Protein AF-A0A9K3JS60-F1 (afdb_monomer)

Foldseek 3Di:
DFLVVLQVVCCVPPVDGDALLLSLLVPWFDPVQNVCVVVVVDDSLPLVSTHTPDVVSSQLSVLLSVLQCVVPNDDCVVPGDDLVSSCVSQVVDPDPDRPSCTLFDSVCNVPVDGPPRDDDDDPPVVVVVVVVVVVVVVVVVVVVVVVVVVVVVVVVVVVVVVVVVVVVVVVVVVVVVVVVVVVVVVVVVVVVVVD

Organism: Helianthus annuus (NCBI:txid4232)

pLDDT: mean 80.62, std 15.93, range [33.28, 96.94]

Secondary structure (DSSP, 8-state):
--HHHHHHHHHHHHSSPPPHHHHHHHHHB-HHHHHHHHHTSS-TT-TTT--BSSHHHHHHHHHHHHHHHHHH-S--TTSPP-HHHHHHHHTTSS-SS-TT-TTS-HHHHHHSS----S-S---HHHHHHHHHHHHHHHHHHHHHHHHHHHHHHHHHHHHHHHHHHHHHHHHHHHHHHHHHHHHHHHHHHHHHH--

Radius of gyration: 40.1 Å; Cα contacts (8 Å, |Δi|>4): 110; chains: 1; bounding box: 76×36×123 Å

Solvent-accessible surface area (backbone atoms only — not comparable to full-atom values): 11467 Å² total; per-residue (Å²): 134,55,63,68,57,52,50,55,51,40,32,75,72,67,77,42,86,73,55,67,69,55,55,44,46,69,71,42,33,33,74,67,44,48,50,35,45,74,73,62,78,47,57,97,83,39,69,88,77,58,45,51,73,43,70,68,58,43,52,56,52,50,48,35,54,51,53,48,33,74,75,60,37,95,74,47,86,87,54,75,90,54,62,67,56,47,49,55,60,51,56,77,45,100,52,97,66,70,83,88,43,69,85,47,38,74,54,19,77,70,67,78,46,71,47,86,54,89,82,72,81,68,57,74,63,57,56,48,49,53,51,51,53,55,48,53,53,50,54,51,49,52,52,53,50,54,51,48,55,50,51,52,50,54,51,51,53,50,51,53,51,52,51,52,51,51,49,54,51,50,54,50,52,49,52,50,55,51,49,54,52,49,53,51,50,52,51,55,50,55,52,66,73,77,108

Mean predicted aligned error: 16.86 Å

Structure (mmCIF, N/CA/C/O backbone):
data_AF-A0A9K3JS60-F1
#
_entry.id   AF-A0A9K3JS60-F1
#
loop_
_atom_site.group_PDB
_atom_site.id
_atom_site.type_symbol
_atom_site.label_atom_id
_atom_site.label_alt_id
_atom_site.label_comp_id
_atom_site.label_asym_id
_atom_site.label_entity_id
_atom_site.label_seq_id
_atom_site.pdbx_PDB_ins_code
_atom_site.Cartn_x
_atom_site.Cartn_y
_atom_site.Cartn_z
_atom_site.occupancy
_atom_site.B_iso_or_equiv
_atom_site.auth_seq_id
_atom_site.auth_comp_id
_atom_site.auth_asym_id
_atom_site.auth_atom_id
_atom_site.pdbx_PDB_model_num
ATOM 1 N N . MET A 1 1 ? -0.089 -3.106 25.373 1.00 55.81 1 MET A N 1
ATOM 2 C CA . MET A 1 1 ? -0.736 -4.202 24.640 1.00 55.81 1 MET A CA 1
ATOM 3 C C . MET A 1 1 ? -1.201 -3.650 23.306 1.00 55.81 1 MET A C 1
ATOM 5 O O . MET A 1 1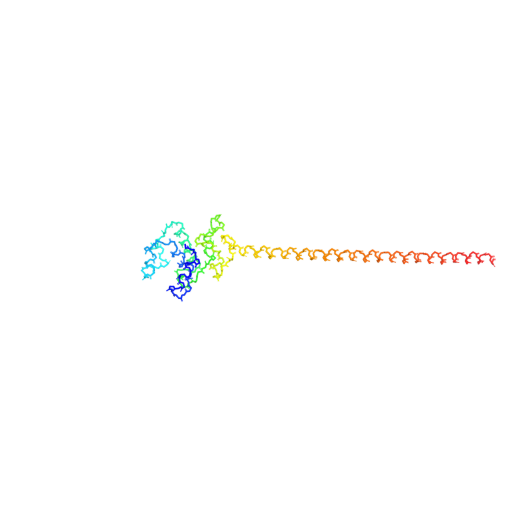 ? -1.922 -2.657 23.309 1.00 55.81 1 MET A O 1
ATOM 9 N N . GLY A 1 2 ? -0.660 -4.171 22.204 1.00 59.12 2 GLY A N 1
ATOM 10 C CA . GLY A 1 2 ? -0.989 -3.734 20.837 1.00 59.12 2 GLY A CA 1
ATOM 11 C C . GLY A 1 2 ? -2.195 -4.482 20.257 1.00 59.12 2 GLY A C 1
ATOM 12 O O . GLY A 1 2 ? -2.690 -5.417 20.882 1.00 59.12 2 GLY A O 1
ATOM 13 N N . PHE A 1 3 ? -2.660 -4.089 19.066 1.00 65.69 3 PHE A N 1
ATOM 14 C CA . PHE A 1 3 ? -3.787 -4.741 18.377 1.00 65.69 3 PHE A CA 1
ATOM 15 C C . PHE A 1 3 ? -3.515 -6.237 18.135 1.00 65.69 3 PHE A C 1
ATOM 17 O O . PHE A 1 3 ? -4.336 -7.075 18.500 1.00 65.69 3 PHE A O 1
ATOM 24 N N . ASP A 1 4 ? -2.327 -6.573 17.629 1.00 65.69 4 ASP A N 1
ATOM 25 C CA . ASP A 1 4 ? -1.907 -7.953 17.343 1.00 65.69 4 ASP A CA 1
ATOM 26 C C . ASP A 1 4 ? -1.891 -8.826 18.614 1.00 65.69 4 ASP A C 1
ATOM 28 O O . ASP A 1 4 ? -2.325 -9.975 18.616 1.00 65.69 4 ASP A O 1
ATOM 32 N N . GLU A 1 5 ? -1.478 -8.252 19.748 1.00 70.19 5 GLU A N 1
ATOM 33 C CA . GLU A 1 5 ? -1.470 -8.952 21.038 1.00 70.19 5 GLU A CA 1
ATOM 34 C C . GLU A 1 5 ? -2.898 -9.227 21.546 1.00 70.19 5 GLU A C 1
ATOM 36 O O . GLU A 1 5 ? -3.165 -10.286 22.121 1.00 70.19 5 GLU A O 1
ATOM 41 N N . HIS A 1 6 ? -3.837 -8.305 21.299 1.00 72.94 6 HIS A N 1
ATOM 42 C CA . HIS A 1 6 ? -5.259 -8.520 21.580 1.00 72.94 6 HIS A CA 1
ATOM 43 C C . HIS A 1 6 ? -5.862 -9.606 20.688 1.00 72.94 6 HIS A C 1
ATOM 45 O O . HIS A 1 6 ? -6.604 -10.455 21.185 1.00 72.94 6 HIS A O 1
ATOM 51 N N . HIS A 1 7 ? -5.498 -9.611 19.408 1.00 72.00 7 HIS A N 1
ATOM 52 C CA . HIS A 1 7 ? -5.923 -10.605 18.432 1.00 72.00 7 HIS A CA 1
ATOM 53 C C . HIS A 1 7 ? -5.461 -12.021 18.812 1.00 72.00 7 HIS A C 1
ATOM 55 O O . HIS A 1 7 ? -6.268 -12.947 18.906 1.00 72.00 7 HIS A O 1
ATOM 61 N N . ASP A 1 8 ? -4.179 -12.186 19.136 1.00 73.19 8 ASP A N 1
ATOM 62 C CA . ASP A 1 8 ? -3.631 -13.472 19.572 1.00 73.19 8 ASP A CA 1
ATOM 63 C C . ASP A 1 8 ? -4.245 -13.950 20.889 1.00 73.19 8 ASP A C 1
ATOM 65 O O . ASP A 1 8 ? -4.521 -15.138 21.068 1.00 73.19 8 ASP A O 1
ATOM 69 N N . ASN A 1 9 ? -4.478 -13.034 21.832 1.00 77.69 9 ASN A N 1
ATOM 70 C CA . ASN A 1 9 ? -5.142 -13.380 23.083 1.00 77.69 9 ASN A CA 1
ATOM 71 C C . ASN A 1 9 ? -6.591 -13.836 22.850 1.00 77.69 9 ASN A C 1
ATOM 73 O O . ASN A 1 9 ? -7.056 -14.771 23.503 1.00 77.69 9 ASN A O 1
ATOM 77 N N . TRP A 1 10 ? -7.291 -13.220 21.894 1.00 82.75 10 TRP A N 1
ATOM 78 C CA . TRP A 1 10 ? -8.633 -13.636 21.507 1.00 82.75 10 TRP A CA 1
ATOM 79 C C . TRP A 1 10 ? -8.649 -15.060 20.961 1.00 82.75 10 TRP A C 1
ATOM 81 O O . TRP A 1 10 ? -9.405 -15.888 21.468 1.00 82.75 10 TRP A O 1
ATOM 91 N N . LYS A 1 11 ? -7.763 -15.370 20.006 1.00 80.50 11 LYS A N 1
ATOM 92 C CA . LYS A 1 11 ? -7.621 -16.724 19.448 1.00 80.50 11 LYS A CA 1
ATOM 93 C C . LYS A 1 11 ? -7.413 -17.771 20.533 1.00 80.50 11 LYS A C 1
ATOM 95 O O . LYS A 1 11 ? -8.094 -18.787 20.540 1.00 80.50 11 LYS A O 1
ATOM 100 N N . ARG A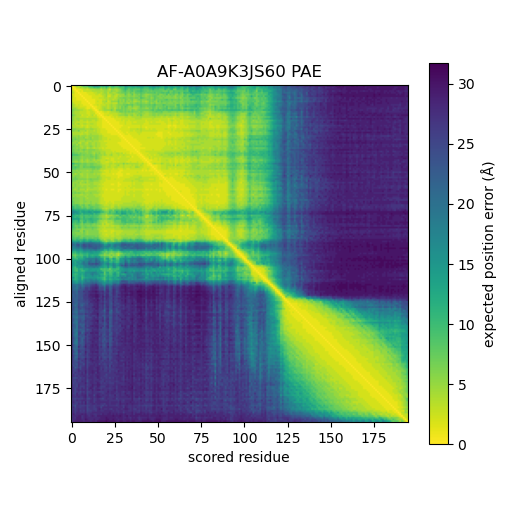 1 12 ? -6.521 -17.498 21.492 1.00 82.31 12 ARG A N 1
ATOM 101 C CA . ARG A 1 12 ? -6.267 -18.410 22.621 1.00 82.31 12 ARG A CA 1
ATOM 102 C C . ARG A 1 12 ? -7.475 -18.581 23.545 1.00 82.31 12 ARG A C 1
ATOM 104 O O . ARG A 1 12 ? -7.600 -19.624 24.172 1.00 82.31 12 ARG A O 1
ATOM 111 N N . THR A 1 13 ? -8.319 -17.557 23.669 1.00 82.62 13 THR A N 1
ATOM 112 C CA . THR A 1 13 ? -9.447 -17.551 24.613 1.00 82.62 13 THR A CA 1
ATOM 113 C C . THR A 1 13 ? -10.708 -18.180 24.021 1.00 82.62 13 THR A C 1
ATOM 115 O O . THR A 1 13 ? -11.413 -18.895 24.726 1.00 82.62 13 THR A O 1
ATOM 118 N N . TYR A 1 14 ? -11.002 -17.909 22.748 1.00 79.88 14 TYR A N 1
ATOM 119 C CA . TYR A 1 14 ? -12.276 -18.264 22.113 1.00 79.88 14 TYR A CA 1
ATOM 120 C C . TYR A 1 14 ? -12.147 -19.281 20.976 1.00 79.88 14 TYR A C 1
ATOM 122 O O . TYR A 1 14 ? -13.163 -19.629 20.380 1.00 79.88 14 TYR A O 1
ATOM 130 N N . ASP A 1 15 ? -10.927 -19.728 20.660 1.00 84.00 15 ASP A N 1
ATOM 131 C CA . ASP A 1 15 ? -10.627 -20.700 19.597 1.00 84.00 15 ASP A CA 1
ATOM 132 C C . ASP A 1 15 ? -11.230 -20.324 18.228 1.00 84.00 15 ASP A C 1
ATOM 134 O O . ASP A 1 15 ? -11.635 -21.164 17.428 1.00 84.00 15 ASP A O 1
ATOM 138 N N . ARG A 1 16 ? -11.320 -19.015 17.959 1.00 83.88 16 ARG A N 1
ATOM 139 C CA . ARG A 1 16 ? -11.786 -18.454 16.687 1.00 83.88 16 ARG A CA 1
ATOM 140 C C . A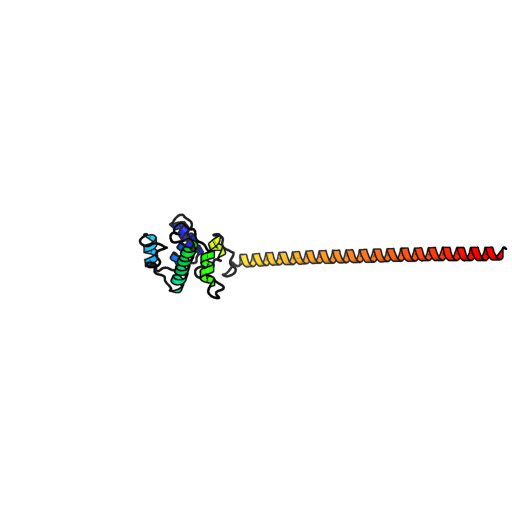RG A 1 16 ? -11.104 -17.135 16.366 1.00 83.88 16 ARG A C 1
ATOM 142 O O . ARG A 1 16 ? -10.596 -16.455 17.259 1.00 83.88 16 ARG A O 1
ATOM 149 N N . GLU A 1 17 ? -11.160 -16.753 15.095 1.00 78.50 17 GLU A N 1
ATOM 150 C CA . GLU A 1 17 ? -10.770 -15.413 14.661 1.00 78.50 17 GLU A CA 1
ATOM 151 C C . GLU A 1 17 ? -11.716 -14.359 15.272 1.00 78.50 17 GLU A C 1
ATOM 153 O O . GLU A 1 17 ? -12.945 -14.534 15.241 1.00 78.50 17 GLU A O 1
ATOM 158 N N . PRO A 1 18 ? -11.178 -13.286 15.873 1.00 77.62 18 PRO A N 1
ATOM 159 C CA . PRO A 1 18 ? -11.980 -12.131 16.232 1.00 77.62 18 PRO A CA 1
ATOM 160 C C . PRO A 1 18 ? -12.382 -11.346 14.984 1.00 77.62 18 PRO A C 1
ATOM 162 O O . PRO A 1 18 ? -11.607 -11.189 14.043 1.00 77.62 18 PRO A O 1
ATOM 165 N N . SER A 1 19 ? -13.569 -10.758 15.022 1.00 80.00 19 SER A N 1
ATOM 166 C CA . SER A 1 19 ? -13.898 -9.639 14.143 1.00 80.00 19 SER A CA 1
ATOM 167 C C . SER A 1 19 ? -13.122 -8.388 14.572 1.00 80.00 19 SER A C 1
ATOM 169 O O . SER A 1 19 ? -12.742 -8.214 15.737 1.00 80.00 19 SER A O 1
ATOM 171 N N . TRP A 1 20 ? -12.904 -7.470 13.638 1.00 77.00 20 TRP A N 1
ATOM 172 C CA . TRP A 1 20 ? -12.314 -6.173 13.937 1.00 77.00 20 TRP A CA 1
ATOM 173 C C . TRP A 1 20 ? -13.173 -5.390 14.949 1.00 77.00 20 TRP A C 1
ATOM 175 O O . TRP A 1 20 ? -12.619 -4.798 15.882 1.00 77.00 20 TRP A O 1
ATOM 185 N N . LYS A 1 21 ? -14.512 -5.450 14.836 1.00 84.62 21 LYS A N 1
ATOM 186 C CA . LYS A 1 21 ? -15.437 -4.842 15.812 1.00 84.62 21 LYS A CA 1
ATOM 187 C C . LYS A 1 21 ? -15.135 -5.320 17.236 1.00 84.62 21 LYS A C 1
ATOM 189 O O . LYS A 1 21 ? -15.067 -4.513 18.162 1.00 84.62 21 LYS A O 1
ATOM 194 N N . GLU A 1 22 ? -14.919 -6.620 17.414 1.00 85.75 22 GLU A N 1
ATOM 195 C CA . GLU A 1 22 ? -14.633 -7.223 18.720 1.00 85.75 22 GLU A CA 1
ATOM 196 C C . GLU A 1 22 ? -13.309 -6.730 19.315 1.00 85.75 22 GLU A C 1
ATOM 198 O O . GLU A 1 22 ? -13.268 -6.348 20.489 1.00 85.75 22 GLU A O 1
ATOM 203 N N . ILE A 1 23 ? -12.244 -6.658 18.510 1.00 82.25 23 ILE A N 1
ATOM 204 C CA . ILE A 1 23 ? -10.948 -6.137 18.974 1.00 82.25 23 ILE A CA 1
ATOM 205 C C . ILE A 1 23 ? -11.029 -4.644 19.304 1.00 82.25 23 ILE A C 1
ATOM 207 O O . ILE A 1 23 ? -10.484 -4.199 20.325 1.00 82.25 23 ILE A O 1
ATOM 211 N N . PHE A 1 24 ? -11.740 -3.858 18.490 1.00 85.00 24 PHE A N 1
ATOM 212 C CA . PHE A 1 24 ? -11.951 -2.437 18.758 1.00 85.00 24 PHE A CA 1
ATOM 213 C C . PHE A 1 24 ? -12.654 -2.227 20.106 1.00 85.00 24 PHE A C 1
ATOM 215 O O . PHE A 1 24 ? -12.191 -1.446 20.942 1.00 85.00 24 PHE A O 1
ATOM 222 N N . LEU A 1 25 ? -13.724 -2.977 20.374 1.00 88.31 25 LEU A N 1
ATOM 223 C CA . LEU A 1 25 ? -14.450 -2.900 21.642 1.00 88.31 25 LEU A CA 1
ATOM 224 C C . LEU A 1 25 ? -13.600 -3.379 22.829 1.00 88.31 25 LEU A C 1
ATOM 226 O O . LEU A 1 25 ? -13.598 -2.754 23.893 1.00 88.31 25 LEU A O 1
ATOM 230 N N . GLN A 1 26 ? -12.795 -4.429 22.660 1.00 83.50 26 GLN A N 1
ATOM 231 C CA . GLN A 1 26 ? -11.902 -4.915 23.716 1.00 83.50 26 GLN A CA 1
ATOM 232 C C . GLN A 1 26 ? -10.856 -3.869 24.137 1.00 83.50 26 GLN A C 1
ATOM 234 O O . GLN A 1 26 ? -10.456 -3.818 25.308 1.00 83.50 26 GLN A O 1
ATOM 239 N N . THR A 1 27 ? -10.421 -3.020 23.209 1.00 81.56 27 THR A N 1
ATOM 240 C CA . THR A 1 27 ? -9.410 -1.984 23.452 1.00 81.56 27 THR A CA 1
ATOM 241 C C . THR A 1 27 ? -10.016 -0.675 23.962 1.00 81.56 27 THR A C 1
ATOM 243 O O . THR A 1 27 ? -9.429 -0.057 24.851 1.00 81.56 27 THR A O 1
ATOM 246 N N . HIS A 1 28 ? -11.212 -0.298 23.500 1.00 86.69 28 HIS A N 1
ATOM 247 C CA . HIS A 1 28 ? -11.777 1.038 23.736 1.00 86.69 28 HIS A CA 1
ATOM 248 C C . HIS A 1 28 ? -12.942 1.098 24.732 1.00 86.69 28 HIS A C 1
ATOM 250 O O . HIS A 1 28 ? -13.315 2.197 25.137 1.00 86.69 28 HIS A O 1
ATOM 256 N N . LEU A 1 29 ? -13.507 -0.030 25.173 1.00 88.75 29 LEU A N 1
ATOM 257 C CA . LEU A 1 29 ? -14.549 -0.024 26.207 1.00 88.75 29 LEU A CA 1
ATOM 258 C C . LEU A 1 29 ? -13.990 0.079 27.628 1.00 88.75 29 LEU A C 1
ATOM 260 O O . LEU A 1 29 ? -12.834 -0.269 27.895 1.00 88.75 29 LEU A O 1
ATOM 264 N N . THR A 1 30 ? -14.835 0.482 28.577 1.00 90.38 30 THR A N 1
ATOM 265 C CA . THR A 1 30 ? -14.509 0.403 30.006 1.00 90.38 30 THR A CA 1
ATOM 266 C C . THR A 1 30 ? -14.368 -1.054 30.450 1.00 90.38 30 THR A C 1
ATOM 268 O O . THR A 1 30 ? -14.915 -1.979 29.846 1.00 90.38 30 THR A O 1
ATOM 271 N N . LYS A 1 31 ? -13.619 -1.297 31.534 1.00 89.44 31 LYS A N 1
ATOM 272 C CA . LYS A 1 31 ? -13.421 -2.660 32.061 1.00 89.44 31 LYS A CA 1
ATOM 273 C C . LYS A 1 31 ? -14.758 -3.356 32.358 1.00 89.44 31 LYS A C 1
ATOM 275 O O . LYS A 1 31 ? -14.930 -4.510 31.975 1.00 89.44 31 LYS A O 1
ATOM 280 N N . LYS A 1 32 ? -15.696 -2.625 32.967 1.00 91.31 32 LYS A N 1
ATOM 281 C CA . LYS A 1 32 ? -17.049 -3.094 33.286 1.00 91.31 32 LYS A CA 1
ATOM 282 C C . LYS A 1 32 ? -17.823 -3.486 32.025 1.00 91.31 32 LYS A C 1
ATOM 284 O O . LYS A 1 32 ? -18.387 -4.570 31.967 1.00 91.31 32 LYS A O 1
ATOM 289 N N . CYS A 1 33 ? -17.803 -2.642 30.995 1.00 90.31 33 CYS A N 1
ATOM 290 C CA . CYS A 1 33 ? -18.528 -2.905 29.755 1.00 90.31 33 CYS A CA 1
ATOM 291 C C . CYS A 1 33 ? -17.963 -4.129 28.999 1.00 90.31 33 CYS A C 1
ATOM 293 O O . CYS A 1 33 ? -18.723 -4.957 28.504 1.00 90.31 33 CYS A O 1
ATOM 295 N N . LYS A 1 34 ? -16.636 -4.341 29.018 1.00 89.44 34 LYS A N 1
ATOM 296 C CA . LYS A 1 34 ? -16.019 -5.576 28.485 1.00 89.44 34 LYS A CA 1
ATOM 297 C C . LYS A 1 34 ? -16.468 -6.835 29.226 1.00 89.44 34 LYS A C 1
ATOM 299 O O . LYS A 1 34 ? -16.589 -7.884 28.608 1.00 89.44 34 LYS A O 1
ATOM 304 N N . GLU A 1 35 ? -16.638 -6.760 30.547 1.00 90.12 35 GLU A N 1
ATOM 305 C CA . GLU A 1 35 ? -17.148 -7.882 31.349 1.00 90.12 35 GLU A CA 1
ATOM 306 C C . GLU A 1 35 ? -18.592 -8.210 30.962 1.00 90.12 35 GLU A C 1
ATOM 308 O O . GLU A 1 35 ? -18.886 -9.368 30.683 1.00 90.12 35 GLU A O 1
ATOM 313 N N . MET A 1 36 ? -19.444 -7.193 30.829 1.00 89.69 36 MET A N 1
ATOM 314 C CA . MET A 1 36 ? -20.835 -7.357 30.394 1.00 89.69 36 MET A CA 1
ATOM 315 C C . MET A 1 36 ? -20.937 -7.959 28.982 1.00 89.69 36 MET A C 1
ATOM 317 O O . MET A 1 36 ? -21.722 -8.878 28.769 1.00 89.69 36 MET A O 1
ATOM 321 N N . LEU A 1 37 ? -20.102 -7.515 28.031 1.00 88.88 37 LEU A N 1
ATOM 322 C CA . LEU A 1 37 ? -20.033 -8.120 26.692 1.00 88.88 37 LEU A CA 1
ATOM 323 C C . LEU A 1 37 ? -19.624 -9.595 26.740 1.00 88.88 37 LEU A C 1
ATOM 325 O O . LEU A 1 37 ? -20.223 -10.419 26.057 1.00 88.88 37 LEU A O 1
ATOM 329 N N . ARG A 1 38 ? -18.617 -9.945 27.552 1.00 85.44 38 ARG A N 1
ATOM 330 C CA . ARG A 1 38 ? -18.167 -11.342 27.692 1.00 85.44 38 ARG A CA 1
ATOM 331 C C . ARG A 1 38 ? -19.236 -12.249 28.290 1.00 85.44 38 ARG A C 1
ATOM 333 O O . ARG A 1 38 ? -19.304 -13.415 27.921 1.00 85.44 38 ARG A O 1
ATOM 340 N N . ASN A 1 39 ? -20.046 -11.719 29.199 1.00 88.81 39 ASN A N 1
ATOM 341 C CA . ASN A 1 39 ? -21.149 -12.451 29.813 1.00 88.81 39 ASN A CA 1
ATOM 342 C C . ASN A 1 39 ? -22.384 -12.548 28.901 1.00 88.81 39 ASN A C 1
ATOM 344 O O . ASN A 1 39 ? -23.298 -13.308 29.206 1.00 88.81 39 ASN A O 1
ATOM 348 N N . GLY A 1 40 ? -22.421 -11.790 27.798 1.00 86.56 40 GLY A N 1
ATOM 349 C CA . GLY A 1 40 ? -23.588 -11.687 26.922 1.00 86.56 40 GLY A CA 1
ATOM 350 C C . GLY A 1 40 ? -24.703 -10.787 27.468 1.00 86.56 40 GLY A C 1
ATOM 351 O O . GLY A 1 40 ? -25.813 -10.826 26.948 1.00 86.56 40 GLY A O 1
ATOM 352 N N . ASP A 1 41 ? -24.422 -9.971 28.491 1.00 90.00 41 ASP A N 1
ATOM 353 C CA . ASP A 1 41 ? -25.401 -9.062 29.108 1.00 90.00 41 ASP A CA 1
ATOM 354 C C . ASP A 1 41 ? -25.777 -7.894 28.178 1.00 90.00 41 ASP A C 1
ATOM 356 O O . ASP A 1 41 ? -26.851 -7.306 28.300 1.00 90.00 41 ASP A O 1
ATOM 360 N N . ILE A 1 42 ? -24.869 -7.532 27.268 1.00 90.56 42 ILE A N 1
ATOM 361 C CA . ILE A 1 42 ? -25.035 -6.470 26.271 1.00 90.56 42 ILE A CA 1
ATOM 362 C C . ILE A 1 42 ? -24.515 -6.948 24.917 1.00 90.56 42 ILE A C 1
ATOM 364 O O . ILE A 1 42 ? -23.668 -7.836 24.843 1.00 90.56 42 ILE A O 1
ATOM 368 N N . SER A 1 43 ? -25.020 -6.344 23.843 1.00 89.12 43 SER A N 1
ATOM 369 C CA . SER A 1 43 ? -24.626 -6.655 22.467 1.00 89.12 43 SER A CA 1
ATOM 370 C C . SER A 1 43 ? -23.628 -5.633 21.928 1.00 89.12 43 SER A C 1
ATOM 372 O O . SER A 1 43 ? -23.694 -4.452 22.269 1.00 89.12 43 SER A O 1
ATOM 374 N N . ILE A 1 44 ? -22.752 -6.062 21.016 1.00 88.75 44 ILE A N 1
ATOM 375 C CA . ILE A 1 44 ? -21.848 -5.164 20.278 1.00 88.75 44 ILE A CA 1
ATOM 376 C C . ILE A 1 44 ? -22.608 -4.140 19.416 1.00 88.75 44 ILE A C 1
ATOM 378 O O . ILE A 1 44 ? -22.053 -3.111 19.060 1.00 88.75 44 ILE A O 1
ATOM 382 N N . TYR A 1 45 ? -23.884 -4.388 19.108 1.00 88.56 45 TYR A N 1
ATOM 383 C CA . TYR A 1 45 ? -24.742 -3.469 18.351 1.00 88.56 45 TYR A CA 1
ATOM 384 C C . TYR A 1 45 ? -25.539 -2.512 19.252 1.00 88.56 45 TYR A C 1
ATOM 386 O O . TYR A 1 45 ? -26.196 -1.593 18.764 1.00 88.56 45 TYR A O 1
ATOM 394 N N . ASP A 1 46 ? -25.493 -2.703 20.573 1.00 86.62 46 ASP A N 1
ATOM 395 C CA . ASP A 1 46 ? -26.248 -1.897 21.530 1.00 86.62 46 ASP A CA 1
ATOM 396 C C . ASP A 1 46 ? -25.467 -0.651 21.953 1.00 86.62 46 ASP A C 1
ATOM 398 O O . ASP A 1 46 ? -24.961 -0.528 23.071 1.00 86.62 46 ASP A O 1
ATOM 402 N N . MET A 1 47 ? -25.389 0.310 21.033 1.00 88.62 47 MET A N 1
ATOM 403 C CA . MET A 1 47 ? -24.629 1.547 21.217 1.00 88.62 47 MET A CA 1
ATOM 404 C C . MET A 1 47 ? -25.013 2.332 22.484 1.00 88.62 47 MET A C 1
ATOM 406 O O . MET A 1 47 ? -24.198 3.082 23.018 1.00 88.62 47 MET A O 1
ATOM 410 N N . LYS A 1 48 ? -26.241 2.161 22.996 1.00 87.62 48 LYS A N 1
ATOM 411 C CA . LYS A 1 48 ? -26.714 2.848 24.208 1.00 87.62 48 LYS A CA 1
ATOM 412 C C . LYS A 1 48 ? -26.090 2.277 25.478 1.00 87.62 48 LYS A C 1
ATOM 414 O O . LYS A 1 48 ? -25.837 3.032 26.413 1.00 87.62 48 LYS A O 1
ATOM 419 N N . ASN A 1 49 ? -25.852 0.968 25.503 1.00 89.06 49 ASN A N 1
ATOM 420 C CA . ASN A 1 49 ? -25.290 0.263 26.653 1.00 89.06 49 ASN A CA 1
ATOM 421 C C . ASN A 1 49 ? -23.763 0.088 26.567 1.00 89.06 49 ASN A C 1
ATOM 423 O O . ASN A 1 49 ? -23.133 -0.327 27.544 1.00 89.06 49 ASN A O 1
ATOM 427 N N . LEU A 1 50 ? -23.154 0.444 25.432 1.00 92.56 50 LEU A N 1
ATOM 428 C CA . LEU A 1 50 ? -21.704 0.475 25.267 1.00 92.56 50 LEU A CA 1
ATOM 429 C C . LEU A 1 50 ? -21.082 1.723 25.913 1.00 92.56 50 LEU A C 1
ATOM 431 O O . LEU A 1 50 ? -21.309 2.869 25.514 1.00 92.56 50 LEU A O 1
ATOM 435 N N . GLU A 1 51 ? -20.233 1.489 26.911 1.00 92.38 51 GLU A N 1
ATOM 436 C CA . GLU A 1 51 ? -19.488 2.528 27.614 1.00 92.38 51 GLU A CA 1
ATOM 437 C C . GLU A 1 51 ? -18.020 2.530 27.169 1.00 92.38 51 GLU A C 1
ATOM 439 O O . GLU A 1 51 ? -17.259 1.595 27.439 1.00 92.38 51 GLU A O 1
ATOM 444 N N . PHE A 1 52 ? -17.624 3.607 26.495 1.00 91.12 52 PHE A N 1
ATOM 445 C CA . PHE A 1 52 ? -16.289 3.798 25.940 1.00 91.12 52 PHE A CA 1
ATOM 446 C C . PHE A 1 52 ? -15.378 4.574 26.893 1.00 91.12 52 PHE A C 1
ATOM 448 O O . PHE A 1 52 ? -15.830 5.416 27.666 1.00 91.12 52 PHE A O 1
ATOM 455 N N . CYS A 1 53 ? -14.073 4.322 26.803 1.00 87.50 53 CYS A N 1
ATOM 456 C CA . CYS A 1 53 ? -13.044 5.050 27.543 1.00 87.50 53 CYS A CA 1
ATOM 457 C C . CYS A 1 53 ? -12.891 6.508 27.080 1.00 87.50 53 CYS A C 1
ATOM 459 O O . CYS A 1 53 ? -12.375 7.329 27.835 1.00 87.50 53 CYS A O 1
ATOM 461 N N . THR A 1 54 ? -13.284 6.823 25.842 1.00 83.81 54 THR A N 1
ATOM 462 C CA . THR A 1 54 ? -13.177 8.162 25.245 1.00 83.81 54 THR A CA 1
ATOM 463 C C . THR A 1 54 ? -14.392 8.463 24.372 1.00 83.81 54 THR A C 1
ATOM 465 O O . THR A 1 54 ? -14.931 7.561 23.728 1.00 83.81 54 THR A O 1
ATOM 468 N N . ASP A 1 55 ? -14.785 9.735 24.278 1.00 85.19 55 ASP A N 1
ATOM 469 C CA . ASP A 1 55 ? -15.854 10.149 23.359 1.00 85.19 55 ASP A CA 1
ATOM 470 C C . ASP A 1 55 ? -15.464 9.918 21.892 1.00 85.19 55 ASP A C 1
ATOM 472 O O . ASP A 1 55 ? -16.286 9.491 21.094 1.00 85.19 55 ASP A O 1
ATOM 476 N N . GLU A 1 56 ? -14.183 10.070 21.551 1.00 83.69 56 GLU A N 1
ATOM 477 C CA . GLU A 1 56 ? -13.677 9.820 20.196 1.00 83.69 56 GLU A CA 1
ATOM 478 C C . GLU A 1 56 ? -13.880 8.362 19.744 1.00 83.69 56 GLU A C 1
ATOM 480 O O . GLU A 1 56 ? -14.248 8.106 18.599 1.00 83.69 56 GLU A O 1
ATOM 485 N N . SER A 1 57 ? -13.690 7.389 20.643 1.00 84.31 57 SER A N 1
ATOM 486 C CA . SER A 1 57 ? -13.940 5.977 20.319 1.00 84.31 57 SER A CA 1
ATOM 487 C C . SER A 1 57 ? -15.423 5.645 20.228 1.00 84.31 57 SER A C 1
ATOM 489 O O . SER A 1 57 ? -15.815 4.852 19.368 1.00 84.31 57 SER A O 1
ATOM 491 N N . ARG A 1 58 ? -16.247 6.303 21.050 1.00 89.94 58 ARG A N 1
ATOM 492 C CA . ARG A 1 58 ? -17.705 6.238 20.951 1.00 89.94 58 ARG A CA 1
ATOM 493 C C . ARG A 1 58 ? -18.184 6.768 19.599 1.00 89.94 58 ARG A C 1
ATOM 495 O O . ARG A 1 58 ? -18.944 6.087 18.921 1.00 89.94 58 ARG A O 1
ATOM 502 N N . GLU A 1 59 ? -17.732 7.951 19.195 1.00 88.56 59 GLU A N 1
ATOM 503 C CA . GLU A 1 59 ? -18.108 8.575 17.922 1.00 88.56 59 GLU A CA 1
ATOM 504 C C . GLU A 1 59 ? -17.670 7.730 16.722 1.00 88.56 59 GLU A C 1
ATOM 506 O O . GLU A 1 59 ? -18.464 7.500 15.811 1.00 88.56 59 GLU A O 1
ATOM 511 N N . ALA A 1 60 ? -16.440 7.204 16.742 1.00 87.12 60 ALA A N 1
ATOM 512 C CA . ALA A 1 60 ? -15.930 6.351 15.672 1.00 87.12 60 ALA A CA 1
ATOM 513 C C . ALA A 1 60 ? -16.774 5.077 15.495 1.00 87.12 60 ALA A C 1
ATOM 515 O O . ALA A 1 60 ? -17.161 4.739 14.376 1.00 87.12 60 ALA A O 1
ATOM 516 N N . TYR A 1 61 ? -17.087 4.383 16.594 1.00 89.62 61 TYR A N 1
ATOM 517 C CA . TYR A 1 61 ? -17.886 3.159 16.541 1.00 89.62 61 TYR A CA 1
ATOM 518 C C . TYR A 1 61 ? -19.353 3.424 16.195 1.00 89.62 61 TYR A C 1
ATOM 520 O O . TYR A 1 61 ? -19.925 2.716 15.369 1.00 89.62 61 TYR A O 1
ATOM 528 N N . GLY A 1 62 ? -19.944 4.477 16.764 1.00 90.88 62 GLY A N 1
ATOM 529 C CA . GLY A 1 62 ? -21.312 4.890 16.458 1.00 90.88 62 GLY A CA 1
ATOM 530 C C . GLY A 1 62 ? -21.492 5.236 14.981 1.00 90.88 62 GLY A C 1
ATOM 531 O O . GLY A 1 62 ? -22.379 4.688 14.332 1.00 90.88 62 GLY A O 1
ATOM 532 N N . GLY A 1 63 ? -20.593 6.053 14.419 1.00 90.19 63 GLY A N 1
ATOM 533 C CA . GLY A 1 63 ? -20.637 6.414 13.000 1.00 90.19 63 GLY A CA 1
ATOM 534 C C . GLY A 1 63 ? -20.451 5.216 12.067 1.00 90.19 63 GLY A C 1
ATOM 535 O O . GLY A 1 63 ? -21.009 5.185 10.973 1.00 90.19 63 GLY A O 1
ATOM 536 N N . TYR A 1 64 ? -19.702 4.201 12.499 1.00 89.94 64 TYR A N 1
ATOM 537 C CA . TYR A 1 64 ? -19.600 2.948 11.761 1.00 89.94 64 TYR A CA 1
ATOM 538 C C . TYR A 1 64 ? -20.890 2.136 11.779 1.00 89.94 64 TYR A C 1
ATOM 540 O O . TYR A 1 64 ? -21.306 1.668 10.723 1.00 89.94 64 TYR A O 1
ATOM 548 N N . LEU A 1 65 ? -21.529 1.978 12.941 1.00 90.62 65 LEU A N 1
ATOM 549 C CA . LEU A 1 65 ? -22.806 1.269 13.028 1.00 90.62 65 LEU A CA 1
ATOM 550 C C . LEU A 1 65 ? -23.894 1.970 12.206 1.00 90.62 65 LEU A C 1
ATOM 552 O O . LEU A 1 65 ? -24.641 1.291 11.508 1.00 90.62 65 LEU A O 1
ATOM 556 N N . GLU A 1 66 ? -23.944 3.304 12.229 1.00 90.50 66 GLU A N 1
ATOM 557 C CA . GLU A 1 66 ? -24.847 4.088 11.374 1.00 90.50 66 GLU A CA 1
ATOM 558 C C . GLU A 1 66 ? -24.561 3.857 9.885 1.00 90.50 66 GLU A C 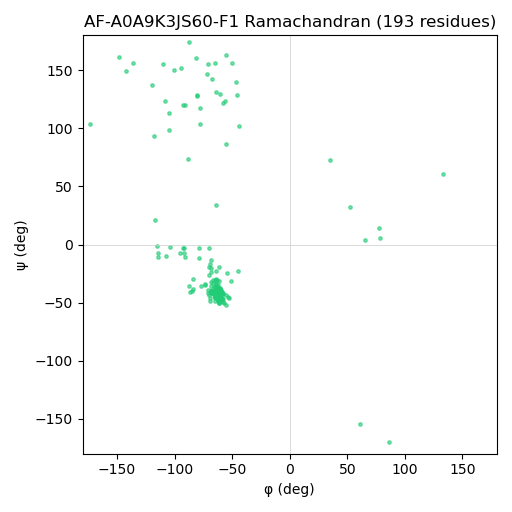1
ATOM 560 O O . GLU A 1 66 ? -25.471 3.565 9.119 1.00 90.50 66 GLU A O 1
ATOM 565 N N . ALA A 1 67 ? -23.295 3.894 9.463 1.00 90.06 67 ALA A N 1
ATOM 566 C CA . ALA A 1 67 ? -22.952 3.671 8.061 1.00 90.06 67 ALA A CA 1
ATOM 567 C C . ALA A 1 67 ? -23.195 2.220 7.597 1.00 90.06 67 ALA A C 1
ATOM 569 O O . ALA A 1 67 ? -23.529 1.992 6.434 1.00 90.06 67 ALA A O 1
ATOM 570 N N . MET A 1 68 ? -23.037 1.236 8.488 1.00 90.44 68 MET A N 1
ATOM 571 C CA . MET A 1 68 ? -23.419 -0.155 8.219 1.00 90.44 68 MET A CA 1
ATOM 572 C C . MET A 1 68 ? -24.939 -0.297 8.097 1.00 90.44 68 MET A C 1
ATOM 574 O O . MET A 1 68 ? -25.404 -0.999 7.200 1.00 90.44 68 MET A O 1
ATOM 578 N N . HIS A 1 69 ? -25.701 0.399 8.947 1.00 89.44 69 HIS A N 1
ATOM 579 C CA . HIS A 1 69 ? -27.164 0.463 8.877 1.00 89.44 69 HIS A CA 1
ATOM 580 C C . HIS A 1 69 ? -27.640 1.077 7.556 1.00 89.44 69 HIS A C 1
ATOM 582 O O . HIS A 1 69 ? -28.489 0.497 6.882 1.00 89.44 69 HIS A O 1
ATOM 588 N N . ASP A 1 70 ? -27.025 2.178 7.123 1.00 88.50 70 ASP A N 1
ATOM 589 C CA . ASP A 1 70 ? -27.338 2.829 5.847 1.00 88.50 70 ASP A CA 1
ATOM 590 C C . ASP A 1 70 ? -27.052 1.921 4.636 1.00 88.50 70 ASP A C 1
ATOM 592 O O . ASP A 1 70 ? -27.787 1.947 3.647 1.00 88.50 70 ASP A O 1
ATOM 596 N N . LEU A 1 71 ? -25.975 1.125 4.689 1.00 88.81 71 LEU A N 1
ATOM 597 C CA . LEU A 1 71 ? -25.532 0.291 3.567 1.00 88.81 71 LEU A CA 1
ATOM 598 C C . LEU A 1 71 ? -26.267 -1.054 3.482 1.00 88.81 71 LEU A C 1
ATOM 600 O O . LEU A 1 71 ? -26.552 -1.527 2.381 1.00 88.81 71 LEU A O 1
ATOM 604 N N . HIS A 1 72 ? -26.552 -1.678 4.626 1.00 86.12 72 HIS A N 1
ATOM 605 C CA . HIS A 1 72 ? -27.077 -3.045 4.705 1.00 86.12 72 HIS A CA 1
ATOM 606 C C . HIS A 1 72 ? -28.503 -3.134 5.269 1.00 86.12 72 HIS A C 1
ATOM 608 O O . HIS A 1 72 ? -29.116 -4.199 5.214 1.00 86.12 72 HIS A O 1
ATOM 614 N N . GLY A 1 73 ? -29.067 -2.027 5.755 1.00 82.00 73 GLY A N 1
ATOM 615 C CA . GLY A 1 73 ? -30.376 -1.981 6.401 1.00 82.00 73 GLY A CA 1
ATOM 616 C C . GLY A 1 73 ? -30.322 -2.293 7.899 1.00 82.00 73 GL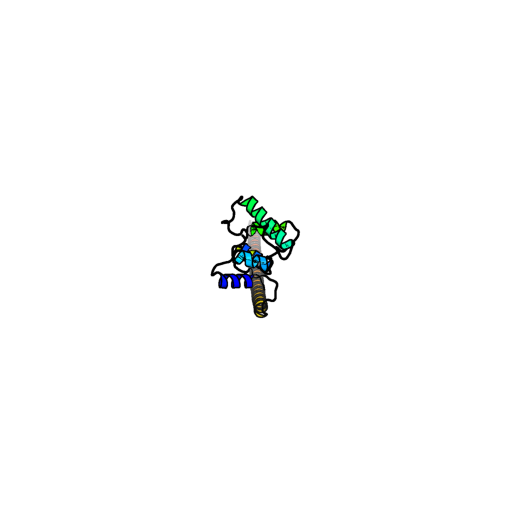Y A C 1
ATOM 617 O O . GLY A 1 73 ? -29.261 -2.364 8.513 1.00 82.00 73 GLY A O 1
ATOM 618 N N . SER A 1 74 ? -31.497 -2.472 8.509 1.00 77.62 74 SER A N 1
ATOM 619 C CA . SER A 1 74 ? -31.636 -2.581 9.971 1.00 77.62 74 SER A CA 1
ATOM 620 C C . SER A 1 74 ? -31.093 -3.860 10.602 1.00 77.62 74 SER A C 1
ATOM 622 O O . SER A 1 74 ? -30.851 -3.858 11.806 1.00 77.62 74 SER A O 1
ATOM 624 N N . ASP A 1 75 ? -30.907 -4.926 9.826 1.00 78.94 75 ASP A N 1
ATOM 625 C CA . ASP A 1 75 ? -30.327 -6.176 10.314 1.00 78.94 75 ASP A CA 1
ATOM 626 C C . ASP A 1 75 ? -29.026 -6.477 9.570 1.00 78.94 75 ASP A C 1
ATOM 628 O O . ASP A 1 75 ? -29.018 -7.040 8.478 1.00 78.94 75 ASP A O 1
ATOM 632 N N . PHE A 1 76 ? -27.918 -6.044 10.170 1.00 79.75 76 PHE A N 1
ATOM 633 C CA . PHE A 1 76 ? -26.560 -6.306 9.694 1.00 79.75 76 PHE A CA 1
ATOM 634 C C . PHE A 1 76 ? -25.757 -7.132 10.707 1.00 79.75 76 PHE A C 1
ATOM 636 O O . PHE A 1 76 ? -24.526 -7.118 10.707 1.00 79.75 76 PHE A O 1
ATOM 643 N N . THR A 1 77 ? -26.452 -7.847 11.594 1.00 77.81 77 THR A N 1
ATOM 644 C CA . THR A 1 77 ? -25.817 -8.643 12.653 1.00 77.81 77 THR A CA 1
ATOM 645 C C . THR A 1 77 ? -25.025 -9.827 12.097 1.00 77.81 77 THR A C 1
ATOM 647 O O . THR A 1 77 ? -23.981 -10.180 12.639 1.00 77.81 77 THR A O 1
ATOM 650 N N . GLU A 1 78 ? -25.465 -10.376 10.964 1.00 77.50 78 GLU A N 1
ATOM 651 C CA . GLU A 1 78 ? -24.771 -11.438 10.224 1.00 77.50 78 GLU A CA 1
ATOM 652 C C . GLU A 1 78 ? -23.823 -10.902 9.136 1.00 77.50 78 GLU A C 1
ATOM 654 O O . GLU A 1 78 ? -23.139 -11.676 8.463 1.00 77.50 78 GLU A O 1
ATOM 659 N N . VAL A 1 79 ? -23.767 -9.579 8.940 1.00 78.75 79 VAL A N 1
ATOM 660 C CA . VAL A 1 79 ? -22.914 -8.971 7.915 1.00 78.75 79 VAL A CA 1
ATOM 661 C C . VAL A 1 79 ? -21.477 -8.891 8.440 1.00 78.75 79 VAL A C 1
ATOM 663 O O . VAL A 1 79 ? -21.252 -8.333 9.521 1.00 78.75 79 VAL A O 1
ATOM 666 N N . PRO A 1 80 ? -20.489 -9.405 7.679 1.00 77.12 80 PRO A N 1
ATOM 667 C CA . PRO A 1 80 ? -19.083 -9.293 8.038 1.00 77.12 80 PRO A CA 1
ATOM 668 C C . PRO A 1 80 ? -18.639 -7.844 8.255 1.00 77.12 80 PRO A C 1
ATOM 670 O O . PRO A 1 80 ? -19.273 -6.882 7.816 1.00 77.12 80 PRO A O 1
ATOM 673 N N . ASP A 1 81 ? -17.496 -7.674 8.908 1.00 81.25 81 ASP A N 1
ATOM 674 C CA . ASP A 1 81 ? -16.871 -6.362 9.010 1.00 81.25 81 ASP A CA 1
ATOM 675 C C . ASP A 1 81 ? -16.539 -5.819 7.616 1.00 81.25 81 ASP A C 1
ATOM 677 O O . ASP A 1 81 ? -15.909 -6.503 6.815 1.00 81.25 81 ASP A O 1
ATOM 681 N N . ASP A 1 82 ? -16.953 -4.578 7.341 1.00 83.12 82 ASP A N 1
ATOM 682 C CA . ASP A 1 82 ? -16.544 -3.818 6.156 1.00 83.12 82 ASP A CA 1
ATOM 683 C C . ASP A 1 82 ? -15.512 -2.734 6.546 1.00 83.12 82 ASP A C 1
ATOM 685 O O . ASP A 1 82 ? -15.880 -1.641 7.005 1.00 83.12 82 ASP A O 1
ATOM 689 N N . PRO A 1 83 ? -14.203 -2.995 6.357 1.00 77.44 83 PRO A N 1
ATOM 690 C CA . PRO A 1 83 ? -13.151 -2.012 6.611 1.00 77.44 83 PRO A CA 1
ATOM 691 C C . PRO A 1 83 ? -13.235 -0.784 5.696 1.00 77.44 83 PRO A C 1
ATOM 693 O O . PRO A 1 83 ? -12.741 0.286 6.051 1.00 77.44 83 PRO A O 1
ATOM 696 N N . GLY A 1 84 ? -13.869 -0.904 4.527 1.00 79.00 84 GLY A N 1
ATOM 697 C CA . GLY A 1 84 ? -14.131 0.211 3.626 1.00 79.00 84 GLY A CA 1
ATOM 698 C C . GLY A 1 84 ? -15.156 1.184 4.205 1.00 79.00 84 GLY A C 1
ATOM 699 O O . GLY A 1 84 ? -14.961 2.397 4.115 1.00 79.00 84 GLY A O 1
ATOM 700 N N . VAL A 1 85 ? -16.215 0.682 4.851 1.00 85.44 85 VAL A N 1
ATOM 701 C CA . VAL A 1 85 ? -17.154 1.521 5.621 1.00 85.44 85 VAL A CA 1
ATOM 702 C C . VAL A 1 85 ? -16.421 2.216 6.765 1.00 85.44 85 VAL A C 1
ATOM 704 O O . VAL A 1 85 ? -16.534 3.436 6.897 1.00 85.44 85 VAL A O 1
ATOM 707 N N . TRP A 1 86 ? -15.602 1.481 7.524 1.00 84.31 86 TRP A N 1
ATOM 708 C CA . TRP A 1 86 ? -14.794 2.051 8.607 1.00 84.31 86 TRP A CA 1
ATOM 709 C C . TRP A 1 86 ? -13.899 3.195 8.110 1.00 84.31 86 TRP A C 1
ATOM 711 O O . TRP A 1 86 ? -13.967 4.314 8.621 1.00 84.31 86 TRP A O 1
ATOM 721 N N . ALA A 1 87 ? -13.124 2.964 7.047 1.00 78.62 87 ALA A N 1
ATOM 722 C CA . ALA A 1 87 ? -12.251 3.976 6.459 1.00 78.62 87 ALA A CA 1
ATOM 723 C C . ALA A 1 87 ? -13.026 5.212 5.969 1.00 78.62 87 ALA A C 1
ATOM 725 O O . ALA A 1 87 ? -12.589 6.339 6.203 1.00 78.62 87 ALA A O 1
ATOM 726 N N . ARG A 1 88 ? -14.195 5.031 5.334 1.00 79.69 88 ARG A N 1
ATOM 727 C CA . ARG A 1 88 ? -15.035 6.141 4.845 1.00 79.69 88 ARG A CA 1
ATOM 728 C C . ARG A 1 88 ? -15.578 7.018 5.970 1.00 79.69 88 ARG A C 1
ATOM 730 O O . ARG A 1 88 ? -15.556 8.241 5.835 1.00 79.69 88 ARG A O 1
ATOM 737 N N . VAL A 1 89 ? -16.050 6.416 7.063 1.00 80.50 89 VAL A N 1
ATOM 738 C CA . VAL A 1 89 ? -16.558 7.149 8.239 1.00 80.50 89 VAL A CA 1
ATOM 739 C C . VAL A 1 89 ? -15.458 8.029 8.833 1.00 80.50 89 VAL A C 1
ATOM 741 O O . VAL A 1 89 ? -15.695 9.179 9.198 1.00 80.50 89 VAL A O 1
ATOM 744 N N . GLN A 1 90 ? -14.230 7.521 8.841 1.00 74.00 90 GLN A N 1
ATOM 745 C CA . GLN A 1 90 ? -13.075 8.180 9.440 1.00 74.00 90 GLN A CA 1
ATOM 746 C C . GLN A 1 90 ? -12.387 9.213 8.534 1.00 74.00 90 GLN A C 1
ATOM 748 O O . GLN A 1 90 ? -11.865 10.218 9.019 1.00 74.00 90 GLN A O 1
ATOM 753 N N . ALA A 1 91 ? -12.437 9.019 7.213 1.00 65.88 91 ALA A N 1
ATOM 754 C CA . ALA A 1 91 ? -11.860 9.923 6.214 1.00 65.88 91 ALA A CA 1
ATOM 755 C C . ALA A 1 91 ? -12.603 11.269 6.082 1.00 65.88 91 ALA A C 1
ATOM 757 O O . ALA A 1 91 ? -12.173 12.146 5.332 1.00 65.88 91 ALA A O 1
ATOM 758 N N . ARG A 1 92 ? -13.709 11.468 6.814 1.00 57.31 92 ARG A N 1
ATOM 759 C CA . ARG A 1 92 ? -14.450 12.741 6.845 1.00 57.31 92 ARG A CA 1
ATOM 760 C C . ARG A 1 92 ? -13.679 13.886 7.520 1.00 57.31 92 ARG A C 1
ATOM 762 O O . ARG A 1 92 ? -14.047 15.045 7.346 1.00 57.31 92 ARG A O 1
ATOM 769 N N . GLY A 1 93 ? -12.588 13.594 8.233 1.00 51.88 93 GLY A N 1
ATOM 770 C CA . GLY A 1 93 ? -11.608 14.580 8.699 1.00 51.88 93 GLY A CA 1
ATOM 771 C C . GLY A 1 93 ? -10.285 14.437 7.946 1.00 51.88 93 GLY A C 1
ATOM 772 O O . GLY A 1 93 ? -9.962 13.353 7.481 1.00 51.88 93 GLY A O 1
ATOM 773 N N . ARG A 1 94 ? -9.481 15.507 7.851 1.00 49.44 94 ARG A N 1
ATOM 774 C CA . ARG A 1 94 ? -8.137 15.550 7.215 1.00 49.44 94 ARG A CA 1
ATOM 775 C C . ARG A 1 94 ? -7.077 14.662 7.906 1.00 49.44 94 ARG A C 1
ATOM 777 O O . ARG A 1 94 ? -5.914 15.043 8.021 1.00 49.44 94 ARG A O 1
ATOM 784 N N . ARG A 1 95 ? -7.467 13.517 8.453 1.00 52.50 95 ARG A N 1
ATOM 785 C CA . ARG A 1 95 ? -6.602 12.585 9.157 1.00 52.50 95 ARG A CA 1
ATOM 786 C C . ARG A 1 95 ? -6.055 11.579 8.155 1.00 52.50 95 ARG A C 1
ATOM 788 O O . ARG A 1 95 ? -6.797 10.844 7.523 1.00 52.50 95 ARG A O 1
ATOM 795 N N . ILE A 1 96 ? -4.729 11.551 8.045 1.00 54.47 96 ILE A N 1
ATOM 796 C CA . ILE A 1 96 ? -3.978 10.570 7.244 1.00 54.47 96 ILE A CA 1
ATOM 797 C C . ILE A 1 96 ? -4.074 9.161 7.872 1.00 54.47 96 ILE A C 1
ATOM 799 O O . ILE A 1 96 ? -3.794 8.168 7.213 1.00 54.47 96 ILE A O 1
ATOM 803 N N . ARG A 1 97 ? -4.477 9.060 9.148 1.00 59.28 97 ARG A N 1
ATOM 804 C CA . ARG A 1 97 ? -4.551 7.808 9.911 1.00 59.28 97 ARG A CA 1
ATOM 805 C C . ARG A 1 97 ? -5.976 7.532 10.383 1.00 59.28 97 ARG A C 1
ATOM 807 O O . ARG A 1 97 ? -6.637 8.437 10.891 1.00 59.28 97 ARG A O 1
ATOM 814 N N . VAL A 1 98 ? -6.398 6.277 10.256 1.00 68.44 98 VAL A N 1
ATOM 815 C CA . VAL A 1 98 ? -7.681 5.770 10.755 1.00 68.44 98 VAL A CA 1
ATOM 816 C C . VAL A 1 98 ? -7.555 5.483 12.260 1.00 68.44 98 VAL A C 1
ATOM 818 O O . VAL A 1 98 ? -6.610 4.838 12.709 1.00 68.44 98 VAL A O 1
ATOM 821 N N . TYR A 1 99 ? -8.481 6.002 13.059 1.00 69.19 99 TYR A N 1
ATOM 822 C CA . TYR A 1 99 ? -8.573 5.829 14.508 1.00 69.19 99 TYR A CA 1
ATOM 823 C C . TYR A 1 99 ? -8.914 4.383 14.892 1.00 69.19 99 TYR A C 1
ATOM 825 O O . TYR A 1 99 ? -9.738 3.739 14.244 1.00 69.19 99 TYR A O 1
ATOM 833 N N . GLY A 1 100 ? -8.318 3.891 15.983 1.00 63.34 100 GLY A N 1
ATOM 834 C CA . GLY A 1 100 ? -8.583 2.550 16.524 1.00 63.34 100 GLY A CA 1
ATOM 835 C C . GLY A 1 100 ? -7.896 1.397 15.793 1.00 63.34 100 GLY A C 1
ATOM 836 O O . GLY A 1 100 ? -8.142 0.241 16.116 1.00 63.34 100 GLY A O 1
ATOM 837 N N . VAL A 1 101 ? -7.035 1.713 14.827 1.00 58.09 101 VAL A N 1
ATOM 838 C CA . VAL A 1 101 ? -6.356 0.754 13.941 1.00 58.09 101 VAL A CA 1
ATOM 839 C C . VAL A 1 101 ? -4.979 0.322 14.491 1.00 58.09 101 VAL A C 1
ATOM 841 O O . VAL A 1 101 ? -4.329 -0.580 13.979 1.00 58.09 101 VAL A O 1
ATOM 844 N N . GLY A 1 102 ? -4.545 0.884 15.626 1.00 53.41 102 GLY A N 1
ATOM 845 C CA . GLY A 1 102 ? -3.229 0.584 16.199 1.00 53.41 102 GLY A CA 1
ATOM 846 C C . GLY A 1 102 ? -2.088 0.979 15.249 1.00 53.41 102 GLY A C 1
ATOM 847 O O . GLY A 1 102 ? -2.231 1.885 14.431 1.00 53.41 102 GLY A O 1
ATOM 848 N N . SER A 1 103 ? -0.933 0.322 15.373 1.00 43.25 103 SER A N 1
ATOM 849 C CA . SER A 1 103 ? 0.176 0.412 14.407 1.00 43.25 103 SER A CA 1
ATOM 850 C C . SER A 1 103 ? -0.044 -0.438 13.148 1.00 43.25 103 SER A C 1
ATOM 852 O O . SER A 1 103 ? 0.811 -0.436 12.265 1.00 43.25 103 SER A O 1
ATOM 854 N N . SER A 1 104 ? -1.142 -1.189 13.081 1.00 50.84 104 SER A N 1
ATOM 855 C CA . SER A 1 104 ? -1.417 -2.177 12.041 1.00 50.84 104 SER A CA 1
ATOM 856 C C . SER A 1 104 ? -2.209 -1.493 10.929 1.00 50.84 104 SER A C 1
ATOM 858 O O . SER A 1 104 ? -3.258 -0.944 11.190 1.00 50.84 104 SER A O 1
ATOM 860 N N . ASP A 1 105 ? -1.699 -1.452 9.702 1.00 54.91 105 ASP A N 1
ATOM 861 C CA . ASP A 1 105 ? -2.348 -0.820 8.539 1.00 54.91 105 ASP A CA 1
ATOM 862 C C . ASP A 1 105 ? -3.820 -1.265 8.341 1.00 54.91 105 ASP A C 1
ATOM 864 O O . ASP A 1 105 ? -4.197 -2.376 8.713 1.00 54.91 105 ASP A O 1
ATOM 868 N N . LEU A 1 106 ? -4.639 -0.448 7.664 1.00 57.50 106 LEU A N 1
ATOM 869 C CA . LEU A 1 106 ? -5.993 -0.809 7.211 1.00 57.50 106 LEU A CA 1
ATOM 870 C C . LEU A 1 106 ? -5.994 -2.141 6.441 1.00 57.50 106 LEU A C 1
ATOM 872 O O . LEU A 1 106 ? -6.956 -2.900 6.506 1.00 57.50 106 LEU A O 1
ATOM 876 N N . HIS A 1 107 ? -4.899 -2.447 5.745 1.00 55.72 107 HIS A N 1
ATOM 877 C CA . HIS A 1 107 ? -4.696 -3.732 5.088 1.00 55.72 107 HIS A CA 1
ATOM 878 C C . HIS A 1 107 ? -4.769 -4.916 6.062 1.00 55.72 107 HIS A C 1
ATOM 880 O O . HIS A 1 107 ? -5.466 -5.874 5.758 1.00 55.72 107 HIS A O 1
ATOM 886 N N . TYR A 1 108 ? -4.164 -4.826 7.255 1.00 59.47 108 TYR A N 1
ATOM 887 C CA . TYR A 1 108 ? -4.259 -5.882 8.272 1.00 59.47 108 TYR A CA 1
ATOM 888 C C . TYR A 1 108 ? -5.707 -6.149 8.672 1.00 59.47 108 TYR A C 1
ATOM 890 O O . TYR A 1 108 ? -6.113 -7.300 8.791 1.00 59.47 108 TYR A O 1
ATOM 898 N N . MET A 1 109 ? -6.510 -5.092 8.813 1.00 56.34 109 MET A N 1
ATOM 899 C CA . MET A 1 109 ? -7.934 -5.231 9.123 1.00 56.34 109 MET A CA 1
ATOM 900 C C . MET A 1 109 ? -8.725 -5.933 8.014 1.00 56.34 109 MET A C 1
ATOM 902 O O . MET A 1 109 ? -9.734 -6.567 8.299 1.00 56.34 109 MET A O 1
ATOM 906 N N . VAL A 1 110 ? -8.301 -5.792 6.756 1.00 54.66 110 VAL A N 1
ATOM 907 C CA . VAL A 1 110 ? -8.969 -6.392 5.591 1.00 54.66 110 VAL A CA 1
ATOM 908 C C . VAL A 1 110 ? -8.521 -7.833 5.365 1.00 54.66 110 VAL A C 1
ATOM 910 O O . VAL A 1 110 ? -9.334 -8.672 4.988 1.00 54.66 110 VAL A O 1
ATOM 913 N N . THR A 1 111 ? -7.235 -8.125 5.547 1.00 54.50 111 THR A N 1
ATOM 914 C CA . THR A 1 111 ? -6.629 -9.384 5.090 1.00 54.50 111 THR A CA 1
ATOM 915 C C . THR A 1 111 ? -6.151 -10.288 6.221 1.00 54.50 111 THR A C 1
ATOM 917 O O . THR A 1 111 ? -5.781 -11.430 5.958 1.00 54.50 111 THR A O 1
ATOM 920 N N . GLY A 1 112 ? -6.114 -9.806 7.468 1.00 51.12 112 GLY A N 1
ATOM 921 C CA . GLY A 1 112 ? -5.498 -10.514 8.595 1.00 51.12 112 GLY A CA 1
ATOM 922 C C . GLY A 1 112 ? -3.979 -10.690 8.455 1.00 51.12 112 GLY A C 1
ATOM 923 O O . GLY A 1 112 ? -3.350 -11.332 9.294 1.00 51.12 112 GLY A O 1
ATOM 924 N N . THR A 1 113 ? -3.369 -10.128 7.405 1.00 52.78 113 THR A N 1
ATOM 925 C CA . THR A 1 113 ? -1.922 -10.145 7.168 1.00 52.78 113 THR A CA 1
ATOM 926 C C . THR A 1 113 ? -1.378 -8.759 7.411 1.00 52.78 113 THR A C 1
ATOM 928 O O . THR A 1 113 ? -1.882 -7.795 6.828 1.00 52.78 113 THR A O 1
ATOM 931 N N . SER A 1 114 ? -0.400 -8.621 8.309 1.00 48.59 114 SER A N 1
ATOM 932 C CA . SER A 1 114 ? 0.159 -7.307 8.602 1.00 48.59 114 SER A CA 1
ATOM 933 C C . SER A 1 114 ? 0.677 -6.754 7.281 1.00 48.59 114 SER A C 1
ATOM 935 O O . SER A 1 114 ? 1.542 -7.376 6.665 1.00 48.59 114 SER A O 1
ATOM 937 N N . SER A 1 115 ? 0.194 -5.589 6.832 1.00 45.62 115 SER A N 1
ATOM 938 C CA . SER A 1 115 ? 1.100 -4.788 6.013 1.00 45.62 115 SER A CA 1
ATOM 939 C C . SER A 1 115 ? 2.305 -4.596 6.895 1.00 45.62 115 SER A C 1
ATOM 941 O O . SER A 1 115 ? 2.154 -4.138 8.030 1.00 45.62 115 SER A O 1
ATOM 943 N N . SER A 1 116 ? 3.472 -4.993 6.415 1.00 40.62 116 SER A N 1
ATOM 944 C CA . SER A 1 116 ? 4.743 -4.654 7.029 1.00 40.62 116 SER A CA 1
ATOM 945 C C . SER A 1 116 ? 4.811 -3.129 7.143 1.00 40.62 116 SER A C 1
ATOM 947 O O . SER A 1 116 ? 5.252 -2.430 6.234 1.00 40.62 116 SER A O 1
ATOM 949 N N . SER A 1 117 ? 4.259 -2.605 8.236 1.00 40.16 117 SER A N 1
ATOM 950 C CA . SER A 1 117 ? 4.096 -1.188 8.486 1.00 40.16 117 SER A CA 1
ATOM 951 C C . SER A 1 117 ? 5.453 -0.679 8.912 1.00 40.16 117 SER A C 1
ATOM 953 O O . SER A 1 117 ? 5.917 -0.884 10.035 1.00 40.16 117 SER A O 1
ATOM 955 N N . SER A 1 118 ? 6.087 -0.009 7.961 1.00 47.78 118 SER A N 1
ATOM 956 C CA . SER A 1 118 ? 7.134 0.966 8.183 1.00 47.78 118 SER A CA 1
ATOM 957 C C . SER A 1 118 ? 6.731 1.891 9.337 1.00 47.78 118 SER A C 1
ATOM 959 O O . SER A 1 118 ? 5.919 2.798 9.171 1.00 47.78 118 SER A O 1
ATOM 961 N N . GLY A 1 119 ? 7.300 1.662 10.520 1.00 40.97 119 GLY A N 1
ATOM 962 C CA . GLY A 1 119 ? 7.187 2.602 11.633 1.00 40.97 119 GLY A CA 1
ATOM 963 C C . GLY A 1 119 ? 6.828 1.987 12.977 1.00 40.97 119 GLY A C 1
ATOM 964 O O . GLY A 1 119 ? 5.823 2.368 13.557 1.00 40.97 119 GLY A O 1
ATOM 965 N N . CYS A 1 120 ? 7.666 1.086 13.487 1.00 33.28 120 CYS A N 1
ATOM 966 C CA . CYS A 1 120 ? 8.077 1.051 14.896 1.00 33.28 120 CYS A CA 1
ATOM 967 C C . CYS A 1 120 ? 9.155 -0.029 15.041 1.00 33.28 120 CYS A C 1
ATOM 969 O O . CYS A 1 120 ? 8.847 -1.209 14.984 1.00 33.28 120 CYS A O 1
ATOM 971 N N . ALA A 1 121 ? 10.415 0.409 15.162 1.00 40.88 121 ALA A N 1
ATOM 972 C CA . ALA A 1 121 ? 11.606 -0.397 15.450 1.00 40.88 121 ALA A CA 1
ATOM 973 C C . ALA A 1 121 ? 11.597 -1.814 14.842 1.00 40.88 121 ALA A C 1
ATOM 975 O O . ALA A 1 121 ? 11.488 -2.803 15.567 1.00 40.88 121 ALA A O 1
ATOM 976 N N . SER A 1 122 ? 11.771 -1.907 13.515 1.00 40.53 122 SER A N 1
ATOM 977 C CA . SER A 1 122 ? 12.293 -3.137 12.910 1.00 40.53 122 SER A CA 1
ATOM 978 C C . SER A 1 122 ? 13.493 -3.576 13.733 1.00 40.53 122 SER A C 1
ATOM 980 O O . SER A 1 122 ? 14.387 -2.767 14.007 1.00 40.53 122 SER A O 1
ATOM 982 N N . SER A 1 123 ? 13.497 -4.843 14.143 1.00 50.78 123 SER A N 1
ATOM 983 C CA . SER A 1 123 ? 14.687 -5.451 14.713 1.00 50.78 123 SER A CA 1
ATOM 984 C C . SER A 1 123 ? 15.865 -5.099 13.798 1.00 50.78 123 SE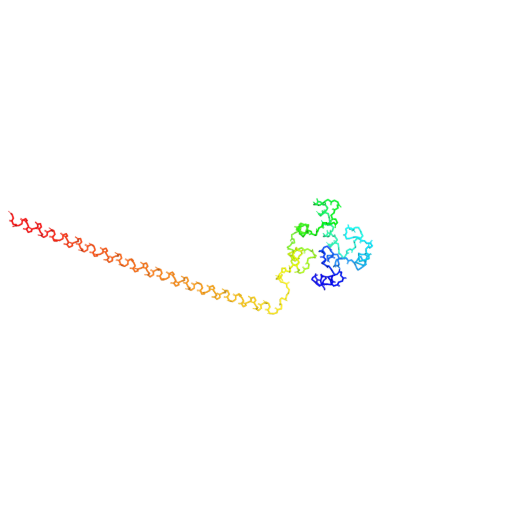R A C 1
ATOM 986 O O . SER A 1 123 ? 15.706 -5.057 12.576 1.00 50.78 123 SER A O 1
ATOM 988 N N . SER A 1 124 ? 17.030 -4.782 14.364 1.00 55.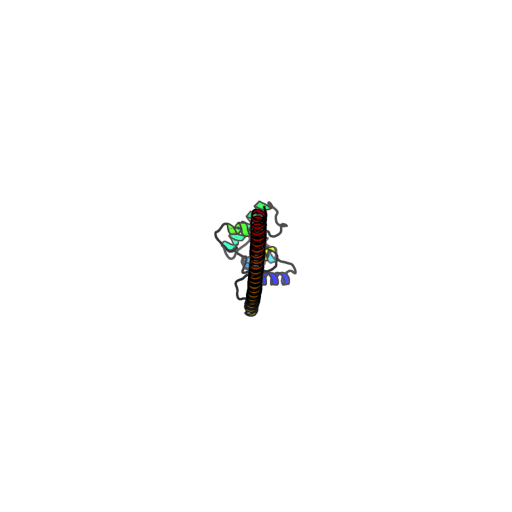56 124 SER A N 1
ATOM 989 C CA . SER A 1 124 ? 18.225 -4.368 13.607 1.00 55.56 124 SER A CA 1
ATOM 990 C C . SER A 1 124 ? 18.519 -5.244 12.375 1.00 55.56 124 SER A C 1
ATOM 992 O O . SER A 1 124 ? 19.184 -4.786 11.454 1.00 55.56 124 SER A O 1
ATOM 994 N N . ILE A 1 125 ? 18.025 -6.484 12.367 1.00 58.12 125 ILE A N 1
ATOM 995 C CA . ILE A 1 125 ? 18.151 -7.490 11.315 1.00 58.12 125 ILE A CA 1
ATOM 996 C C . ILE A 1 125 ? 17.319 -7.153 10.065 1.00 58.12 125 ILE A C 1
ATOM 998 O O . ILE A 1 125 ? 17.809 -7.344 8.956 1.00 58.12 125 ILE A O 1
ATOM 1002 N N . ASP A 1 126 ? 16.101 -6.625 10.199 1.00 57.97 126 ASP A N 1
ATOM 1003 C CA . ASP A 1 126 ? 15.237 -6.355 9.035 1.00 57.97 126 ASP A CA 1
ATOM 1004 C C . ASP A 1 126 ? 15.674 -5.085 8.295 1.00 57.97 126 ASP A C 1
ATOM 1006 O O . ASP A 1 126 ? 15.667 -5.035 7.066 1.00 57.97 126 ASP A O 1
ATOM 1010 N N . TYR A 1 127 ? 16.138 -4.074 9.040 1.00 66.06 127 TYR A N 1
ATOM 1011 C CA . TYR A 1 127 ? 16.765 -2.887 8.453 1.00 66.06 127 TYR A CA 1
ATOM 1012 C C . TYR A 1 127 ? 18.082 -3.239 7.749 1.00 66.06 127 TYR A C 1
ATOM 1014 O O . TYR A 1 127 ? 18.337 -2.759 6.646 1.00 66.06 127 TYR A O 1
ATOM 1022 N N . GLN A 1 128 ? 18.889 -4.113 8.358 1.00 72.56 128 GLN A N 1
ATOM 1023 C CA . GLN A 1 128 ? 20.122 -4.625 7.762 1.00 72.56 128 GLN A CA 1
ATOM 1024 C C . GLN A 1 128 ? 19.833 -5.384 6.458 1.00 72.56 128 GLN A C 1
ATOM 1026 O O . GLN A 1 128 ? 20.441 -5.085 5.434 1.00 72.56 128 GLN A O 1
ATOM 1031 N N . ARG A 1 129 ? 18.845 -6.288 6.459 1.00 75.00 129 ARG A N 1
ATOM 1032 C CA . ARG A 1 129 ? 18.433 -7.035 5.262 1.00 75.00 129 ARG A CA 1
ATOM 1033 C C . ARG A 1 129 ? 17.927 -6.113 4.154 1.00 75.00 129 ARG A C 1
ATOM 1035 O O . ARG A 1 129 ? 18.333 -6.255 3.008 1.00 75.00 129 ARG A O 1
ATOM 1042 N N . SER A 1 130 ? 17.094 -5.132 4.496 1.00 73.88 130 SER A N 1
ATOM 1043 C CA . SER A 1 130 ? 16.598 -4.151 3.526 1.00 73.88 130 SER A CA 1
ATOM 1044 C C . SER A 1 130 ? 17.732 -3.299 2.938 1.00 73.88 130 SER A C 1
ATOM 1046 O O . SER A 1 130 ? 17.724 -2.994 1.745 1.00 73.88 130 SER A O 1
ATOM 1048 N N . GLN A 1 131 ? 18.744 -2.946 3.739 1.00 81.00 131 GLN A N 1
ATOM 1049 C CA . GLN A 1 131 ? 19.940 -2.272 3.233 1.00 81.00 131 GLN A CA 1
ATOM 1050 C C . GLN A 1 131 ? 20.764 -3.153 2.293 1.00 81.00 131 GLN A C 1
ATOM 1052 O O . GLN A 1 131 ? 21.227 -2.649 1.270 1.00 81.00 131 GLN A O 1
ATOM 1057 N N . GLU A 1 132 ? 20.935 -4.434 2.615 1.00 86.31 132 GLU A N 1
ATOM 1058 C CA . GLU A 1 132 ? 21.658 -5.398 1.779 1.00 86.31 132 GLU A CA 1
ATOM 1059 C C . GLU A 1 132 ? 20.948 -5.617 0.438 1.00 86.31 132 GLU A C 1
ATOM 1061 O O . GLU A 1 132 ? 21.583 -5.528 -0.612 1.00 86.31 132 GLU A O 1
ATOM 1066 N N . GLU A 1 133 ? 19.624 -5.782 0.443 1.00 87.88 133 GLU A N 1
ATOM 1067 C CA . GLU A 1 133 ? 18.818 -5.882 -0.781 1.00 87.88 133 GLU A CA 1
ATOM 1068 C C . GLU A 1 133 ? 18.901 -4.600 -1.621 1.00 87.88 133 GLU A C 1
ATOM 1070 O O . GLU A 1 133 ? 19.082 -4.650 -2.839 1.00 87.88 133 GLU A O 1
ATOM 1075 N N . ALA A 1 134 ? 18.848 -3.428 -0.981 1.00 89.06 134 ALA A N 1
ATOM 1076 C CA . ALA A 1 134 ? 18.993 -2.157 -1.681 1.00 89.06 134 ALA A CA 1
ATOM 1077 C C . ALA A 1 134 ? 20.405 -1.956 -2.258 1.00 89.06 134 ALA A C 1
ATOM 1079 O O . ALA A 1 134 ? 20.554 -1.308 -3.292 1.00 89.06 134 ALA A O 1
ATOM 1080 N N . GLN A 1 135 ? 21.447 -2.473 -1.600 1.00 89.75 135 GLN A N 1
ATOM 1081 C CA . GLN A 1 135 ? 22.809 -2.465 -2.137 1.00 89.75 135 GLN A CA 1
ATOM 1082 C C . GLN A 1 135 ? 22.947 -3.427 -3.317 1.00 89.75 135 GLN A C 1
ATOM 1084 O O . GLN A 1 135 ? 23.481 -3.018 -4.343 1.00 89.75 135 GLN A O 1
ATOM 1089 N N . ALA A 1 136 ? 22.392 -4.636 -3.221 1.00 93.62 136 ALA A N 1
ATOM 1090 C CA . ALA A 1 136 ? 22.400 -5.607 -4.310 1.00 93.62 136 ALA A CA 1
ATOM 1091 C C . ALA A 1 136 ? 21.713 -5.056 -5.570 1.00 93.62 136 ALA A C 1
ATOM 1093 O O . ALA A 1 136 ? 22.290 -5.105 -6.654 1.00 93.62 136 ALA A O 1
ATOM 1094 N N . MET A 1 137 ? 20.538 -4.433 -5.417 1.00 92.69 137 MET A N 1
ATOM 1095 C CA . MET A 1 137 ? 19.843 -3.785 -6.535 1.00 92.69 137 MET A CA 1
ATOM 1096 C C . MET A 1 137 ? 20.645 -2.623 -7.136 1.00 92.69 137 MET A C 1
ATOM 1098 O O . MET A 1 137 ? 20.631 -2.431 -8.348 1.00 92.69 137 MET A O 1
ATOM 1102 N N . ARG A 1 138 ? 21.358 -1.840 -6.313 1.00 92.50 138 ARG A N 1
ATOM 1103 C CA . ARG A 1 138 ? 22.230 -0.765 -6.817 1.00 92.50 138 ARG A CA 1
ATOM 1104 C C . ARG A 1 138 ? 23.379 -1.319 -7.656 1.00 92.50 138 ARG A C 1
ATOM 1106 O O . ARG A 1 138 ? 23.615 -0.808 -8.743 1.00 92.50 138 ARG A O 1
ATOM 1113 N N . THR A 1 139 ? 24.035 -2.380 -7.194 1.00 94.62 139 THR A N 1
ATOM 1114 C CA . THR A 1 139 ? 25.104 -3.048 -7.950 1.00 94.62 139 THR A CA 1
ATOM 1115 C C . THR A 1 139 ? 24.581 -3.645 -9.258 1.00 94.62 139 THR A C 1
ATOM 1117 O O . THR A 1 139 ? 25.233 -3.523 -10.289 1.00 94.62 139 THR A O 1
ATOM 1120 N N . GLU A 1 140 ? 23.394 -4.254 -9.248 1.00 94.25 140 GLU A N 1
ATOM 1121 C CA . GLU A 1 140 ? 22.788 -4.805 -10.464 1.00 94.25 140 GLU A CA 1
ATOM 1122 C C . GLU A 1 140 ? 22.460 -3.707 -11.489 1.00 94.25 140 GLU A C 1
ATOM 1124 O O . GLU A 1 140 ? 22.725 -3.867 -12.679 1.00 94.25 140 GLU A O 1
ATOM 1129 N N . LEU A 1 141 ? 21.952 -2.555 -11.036 1.00 95.44 141 LEU A N 1
ATOM 1130 C CA . LEU A 1 141 ? 21.719 -1.402 -11.907 1.00 95.44 141 LEU A CA 1
ATOM 1131 C C . LEU A 1 141 ? 23.018 -0.851 -12.505 1.00 95.44 141 LEU A C 1
ATOM 1133 O O . LEU A 1 141 ? 23.034 -0.513 -13.687 1.00 95.44 141 LEU A O 1
ATOM 1137 N N . GLU A 1 142 ? 24.098 -0.790 -11.724 1.00 94.69 142 GLU A N 1
ATOM 1138 C CA . GLU A 1 142 ? 25.418 -0.377 -12.215 1.00 94.69 142 GLU A CA 1
ATOM 1139 C C . GLU A 1 142 ? 25.955 -1.341 -13.289 1.00 94.69 142 GLU A C 1
ATOM 1141 O O . GLU A 1 142 ? 26.456 -0.885 -14.318 1.00 94.69 142 GLU A O 1
ATOM 1146 N N . ASP A 1 143 ? 25.795 -2.659 -13.112 1.00 96.12 143 ASP A N 1
ATOM 1147 C CA . ASP A 1 143 ? 26.195 -3.658 -14.118 1.00 96.12 143 ASP A CA 1
ATOM 1148 C C . ASP A 1 143 ? 25.372 -3.540 -15.410 1.00 96.12 143 ASP A C 1
ATOM 1150 O O . ASP A 1 143 ? 25.922 -3.518 -16.516 1.00 96.12 143 ASP A O 1
ATOM 1154 N N . ILE A 1 144 ? 24.048 -3.394 -15.282 1.00 96.06 144 ILE A N 1
ATOM 1155 C CA . ILE A 1 144 ? 23.154 -3.194 -16.429 1.00 96.06 144 ILE A CA 1
ATOM 1156 C C . ILE A 1 144 ? 23.535 -1.918 -17.183 1.00 96.06 144 ILE A C 1
ATOM 1158 O O . ILE A 1 144 ? 23.594 -1.925 -18.415 1.00 96.06 144 ILE A O 1
ATOM 1162 N N . GLN A 1 145 ? 23.821 -0.834 -16.462 1.00 94.44 145 GLN A N 1
ATOM 1163 C CA . GLN A 1 145 ? 24.213 0.433 -17.064 1.00 94.44 145 GLN A CA 1
ATOM 1164 C C . GLN A 1 145 ? 25.557 0.312 -17.797 1.00 94.44 145 GLN A C 1
ATOM 1166 O O . GLN A 1 145 ? 25.656 0.729 -18.951 1.00 94.44 145 GLN A O 1
ATOM 1171 N N . ALA A 1 146 ? 26.552 -0.346 -17.195 1.00 95.50 146 ALA A N 1
ATOM 1172 C CA . ALA A 1 146 ? 27.843 -0.601 -17.833 1.00 95.50 146 ALA A CA 1
ATOM 1173 C C . ALA A 1 146 ? 27.711 -1.478 -19.092 1.00 95.50 146 ALA A C 1
ATOM 1175 O O . ALA A 1 146 ? 28.365 -1.232 -20.109 1.00 95.50 146 ALA A O 1
ATOM 1176 N N . ARG A 1 147 ? 26.839 -2.495 -19.067 1.00 95.31 147 ARG A N 1
ATOM 1177 C CA . ARG A 1 147 ? 26.531 -3.307 -20.255 1.00 95.31 147 ARG A CA 1
ATOM 1178 C C . ARG A 1 147 ? 25.900 -2.481 -21.365 1.00 95.31 147 ARG A C 1
ATOM 1180 O O . ARG A 1 147 ? 26.302 -2.635 -22.516 1.00 95.31 147 ARG A O 1
ATOM 1187 N N . LEU A 1 148 ? 24.951 -1.614 -21.026 1.00 96.12 148 LEU A N 1
ATOM 1188 C CA . LEU A 1 148 ? 24.286 -0.762 -22.003 1.00 96.12 148 LEU A CA 1
ATOM 1189 C C . LEU A 1 148 ? 25.276 0.217 -22.647 1.00 96.12 148 LEU A C 1
ATOM 1191 O O . LEU A 1 148 ? 25.279 0.352 -23.865 1.00 96.12 148 LEU A O 1
ATOM 1195 N N . GLU A 1 149 ? 26.157 0.835 -21.858 1.00 95.38 149 GLU A N 1
ATOM 1196 C CA . GLU A 1 149 ? 27.218 1.717 -22.364 1.00 95.38 149 GLU A CA 1
ATOM 1197 C C . GLU A 1 149 ? 28.207 0.987 -23.286 1.00 95.38 149 GLU A C 1
ATOM 1199 O O . GLU A 1 149 ? 28.646 1.525 -24.305 1.00 95.38 149 GLU A O 1
ATOM 1204 N N . ASN A 1 150 ? 28.547 -0.263 -22.972 1.00 95.38 150 ASN A N 1
ATOM 1205 C CA . ASN A 1 150 ? 29.400 -1.067 -23.843 1.00 95.38 150 ASN A CA 1
ATOM 1206 C C . ASN A 1 150 ? 28.696 -1.432 -25.158 1.00 95.38 150 ASN A C 1
ATOM 1208 O O . ASN A 1 150 ? 29.320 -1.401 -26.220 1.00 95.38 150 ASN A O 1
ATOM 1212 N N . GLU A 1 151 ? 27.405 -1.760 -25.106 1.00 94.81 151 GLU A N 1
ATOM 1213 C CA . GLU A 1 151 ? 26.616 -2.082 -26.295 1.00 94.81 151 GLU A CA 1
ATOM 1214 C C . GLU A 1 151 ? 26.429 -0.859 -27.203 1.00 94.81 151 GLU A C 1
ATOM 1216 O O . GLU A 1 151 ? 26.603 -0.960 -28.421 1.00 94.81 151 GLU A O 1
ATOM 1221 N N . THR A 1 152 ? 26.138 0.314 -26.630 1.00 95.12 152 THR A N 1
ATOM 1222 C CA . THR A 1 152 ? 26.019 1.561 -27.397 1.00 95.12 152 THR A CA 1
ATOM 1223 C C . THR A 1 152 ? 27.337 1.911 -28.071 1.00 95.12 152 THR A C 1
ATOM 1225 O O . THR A 1 152 ? 27.349 2.165 -29.276 1.00 95.12 152 THR A O 1
ATOM 1228 N N . LYS A 1 153 ? 28.458 1.814 -27.350 1.00 96.56 153 LYS A N 1
ATOM 1229 C CA . LYS A 1 153 ? 29.788 2.056 -27.914 1.00 96.56 153 LYS A CA 1
ATOM 1230 C C . LYS A 1 153 ? 30.135 1.074 -29.034 1.00 96.56 153 LYS A C 1
ATOM 1232 O O . LYS A 1 153 ? 30.621 1.484 -30.085 1.00 96.56 153 LYS A O 1
ATOM 1237 N N . ALA A 1 154 ? 29.837 -0.215 -28.859 1.00 96.50 154 ALA A N 1
ATOM 1238 C CA . ALA A 1 154 ? 30.054 -1.217 -29.902 1.00 96.50 154 ALA A CA 1
ATOM 1239 C C . ALA A 1 154 ? 29.222 -0.925 -31.164 1.00 96.50 154 ALA A C 1
ATOM 1241 O O . ALA A 1 154 ? 29.697 -1.106 -32.289 1.00 96.50 154 ALA A O 1
ATOM 1242 N N . ARG A 1 155 ? 27.988 -0.441 -30.989 1.00 95.69 155 ARG A N 1
ATOM 1243 C CA . ARG A 1 155 ? 27.115 -0.038 -32.095 1.00 95.69 155 ARG A CA 1
ATOM 1244 C C . ARG A 1 155 ? 27.640 1.201 -32.818 1.00 95.69 155 ARG A C 1
ATOM 1246 O O . ARG A 1 155 ? 27.600 1.238 -34.047 1.00 95.69 155 ARG A O 1
ATOM 1253 N N . GLU A 1 156 ? 28.133 2.195 -32.088 1.00 96.25 156 GLU A N 1
ATOM 1254 C CA . GLU A 1 156 ? 28.764 3.386 -32.667 1.00 96.25 156 GLU A CA 1
ATOM 1255 C C . GLU A 1 156 ? 30.018 3.030 -33.471 1.00 96.25 156 GLU A C 1
ATOM 1257 O O . GLU A 1 156 ? 30.140 3.445 -34.625 1.00 96.25 156 GLU A O 1
ATOM 1262 N N . ASP A 1 157 ? 30.891 2.179 -32.924 1.00 96.62 157 ASP A N 1
ATOM 1263 C CA . ASP A 1 157 ? 32.086 1.690 -33.619 1.00 96.62 157 ASP A CA 1
ATOM 1264 C C .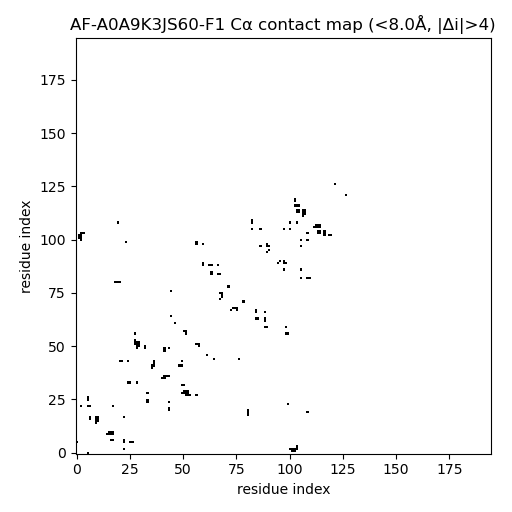 ASP A 1 157 ? 31.728 0.933 -34.907 1.00 96.62 157 ASP A C 1
ATOM 1266 O O . ASP A 1 157 ? 32.383 1.102 -35.942 1.00 96.62 157 ASP A O 1
ATOM 1270 N N . LEU A 1 158 ? 30.671 0.113 -34.878 1.00 96.94 158 LEU A N 1
ATOM 1271 C CA . LEU A 1 1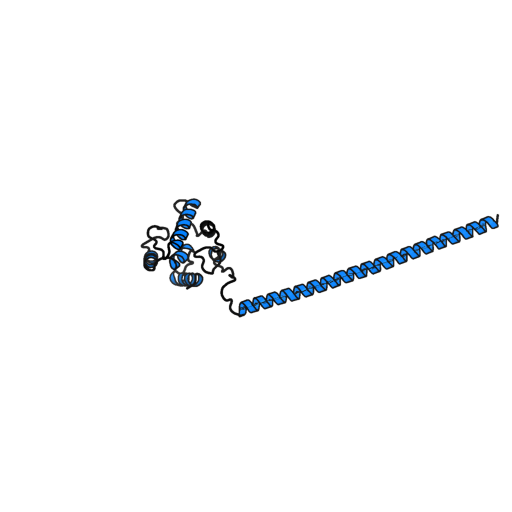58 ? 30.173 -0.579 -36.067 1.00 96.94 158 LEU A CA 1
ATOM 1272 C C . LEU A 1 158 ? 29.695 0.420 -37.131 1.00 96.94 158 LEU A C 1
ATOM 1274 O O . LEU A 1 158 ? 30.059 0.293 -38.301 1.00 96.94 158 LEU A O 1
ATOM 1278 N N . MET A 1 159 ? 28.908 1.425 -36.738 1.00 96.00 159 MET A N 1
ATOM 1279 C CA . MET A 1 159 ? 28.420 2.455 -37.661 1.00 96.00 159 MET A CA 1
ATOM 1280 C C . MET A 1 159 ? 29.570 3.259 -38.273 1.00 96.00 159 MET A C 1
ATOM 1282 O O . MET A 1 159 ? 29.570 3.497 -39.480 1.00 96.00 159 MET A O 1
ATOM 1286 N N . ALA A 1 160 ? 30.583 3.617 -37.480 1.00 96.69 160 ALA A N 1
ATOM 1287 C CA . ALA A 1 160 ? 31.763 4.320 -37.973 1.00 96.69 160 ALA A CA 1
ATOM 1288 C C . ALA A 1 160 ? 32.527 3.491 -39.019 1.00 96.69 160 ALA A C 1
ATOM 1290 O O . ALA A 1 160 ? 32.928 4.016 -40.058 1.00 96.69 160 ALA A O 1
ATOM 1291 N N . ARG A 1 161 ? 32.683 2.179 -38.789 1.00 96.06 161 ARG A N 1
ATOM 1292 C CA . ARG A 1 161 ? 33.323 1.268 -39.753 1.00 96.06 161 ARG A CA 1
ATOM 1293 C C . ARG A 1 161 ? 32.540 1.163 -41.058 1.00 96.06 161 ARG A C 1
ATOM 1295 O O . ARG A 1 161 ? 33.146 1.233 -42.124 1.00 96.06 161 ARG A O 1
ATOM 1302 N N . LEU A 1 162 ? 31.217 1.030 -40.978 1.00 96.75 162 LEU A N 1
ATOM 1303 C CA . LEU A 1 162 ? 30.356 0.973 -42.162 1.00 96.75 162 LEU A CA 1
ATOM 1304 C C . LEU A 1 162 ? 30.424 2.269 -42.975 1.00 96.75 162 LEU A C 1
ATOM 1306 O O . LEU A 1 162 ? 30.459 2.220 -44.201 1.00 96.75 162 LEU A O 1
ATOM 1310 N N . GLU A 1 163 ? 30.498 3.421 -42.311 1.00 95.62 163 GLU A N 1
ATOM 1311 C CA . GLU A 1 163 ? 30.626 4.712 -42.987 1.00 95.62 163 GLU A CA 1
ATOM 1312 C C . GLU A 1 163 ? 31.985 4.870 -43.686 1.00 95.62 163 GLU A C 1
ATOM 1314 O O . GLU A 1 163 ? 32.049 5.373 -44.810 1.00 95.62 163 GLU A O 1
ATOM 1319 N N . ILE A 1 164 ? 33.071 4.397 -43.064 1.00 96.62 164 ILE A N 1
ATOM 1320 C CA . ILE A 1 164 ? 34.397 4.355 -43.700 1.00 96.62 164 ILE A CA 1
ATOM 1321 C C . ILE A 1 164 ? 34.367 3.450 -44.936 1.00 96.62 164 ILE A C 1
ATOM 1323 O O . ILE A 1 164 ? 34.846 3.848 -45.997 1.00 96.62 164 ILE A O 1
ATOM 1327 N N . GLU A 1 165 ? 33.785 2.252 -44.825 1.00 95.62 165 GLU A N 1
ATOM 1328 C CA . GLU A 1 165 ? 33.682 1.319 -45.951 1.00 95.62 165 GLU A CA 1
ATOM 1329 C C . GLU A 1 165 ? 32.834 1.904 -47.090 1.00 95.62 165 GLU A C 1
ATOM 1331 O O . GLU A 1 165 ? 33.217 1.816 -48.258 1.00 95.62 165 GLU A O 1
ATOM 1336 N N . ARG A 1 166 ? 31.710 2.552 -46.759 1.00 95.88 166 ARG A N 1
ATOM 1337 C CA . ARG A 1 166 ? 30.847 3.232 -47.731 1.00 95.88 166 ARG A CA 1
ATOM 1338 C C . ARG A 1 166 ? 31.620 4.305 -48.495 1.00 95.88 166 ARG A C 1
ATOM 1340 O O . ARG A 1 166 ? 31.595 4.294 -49.724 1.00 95.88 166 ARG A O 1
ATOM 1347 N N . LYS A 1 167 ? 32.347 5.179 -47.791 1.00 96.38 167 LYS A N 1
ATOM 1348 C CA . LYS A 1 167 ? 33.179 6.213 -48.426 1.00 96.38 167 LYS A CA 1
ATOM 1349 C C . LYS A 1 167 ? 34.267 5.613 -49.310 1.00 96.38 167 LYS A C 1
ATOM 1351 O O . LYS A 1 167 ? 34.414 6.036 -50.447 1.00 96.38 167 LYS A O 1
ATOM 1356 N N . ALA A 1 168 ? 34.964 4.577 -48.843 1.00 95.69 168 ALA A N 1
ATOM 1357 C CA . ALA A 1 168 ? 35.994 3.912 -49.639 1.00 95.69 168 ALA A CA 1
ATOM 1358 C C . ALA A 1 168 ? 35.432 3.313 -50.943 1.00 95.69 168 ALA A C 1
ATOM 1360 O O . ALA A 1 168 ? 36.077 3.388 -51.990 1.00 95.69 168 ALA A O 1
ATOM 1361 N N . ARG A 1 169 ? 34.216 2.748 -50.906 1.00 95.31 169 ARG A N 1
ATOM 1362 C CA . ARG A 1 169 ? 33.525 2.263 -52.113 1.00 95.31 169 ARG A CA 1
ATOM 1363 C C . ARG A 1 169 ? 33.150 3.402 -53.057 1.00 95.31 169 ARG A C 1
ATOM 1365 O O . ARG A 1 169 ? 33.289 3.248 -54.267 1.00 95.31 169 ARG A O 1
ATOM 1372 N N . GLU A 1 170 ? 32.681 4.524 -52.522 1.00 95.44 170 GLU A N 1
ATOM 1373 C CA . GLU A 1 170 ? 32.335 5.708 -53.315 1.00 95.44 170 GLU A CA 1
ATOM 1374 C C . GLU A 1 170 ? 33.561 6.323 -53.986 1.00 95.44 170 GLU A C 1
ATOM 1376 O O . GLU A 1 170 ? 33.519 6.577 -55.189 1.00 95.44 170 GLU A O 1
ATOM 1381 N N . ASP A 1 171 ? 34.664 6.468 -53.256 1.00 96.25 171 ASP A N 1
ATOM 1382 C CA . ASP A 1 171 ? 35.932 6.972 -53.787 1.00 96.25 171 ASP A CA 1
ATOM 1383 C C . ASP A 1 171 ? 36.473 6.049 -54.887 1.00 96.25 171 ASP A C 1
ATOM 1385 O O . ASP A 1 171 ? 36.884 6.511 -55.954 1.00 96.25 171 ASP A O 1
ATOM 1389 N N . LEU A 1 172 ? 36.412 4.728 -54.678 1.00 96.44 172 LEU A N 1
ATOM 1390 C CA . LEU A 1 172 ? 36.814 3.755 -55.694 1.00 96.44 172 LEU A CA 1
ATOM 1391 C C . LEU A 1 172 ? 35.932 3.855 -56.945 1.00 96.44 172 LEU A C 1
ATOM 1393 O O . LEU A 1 172 ? 36.444 3.851 -58.066 1.00 96.44 172 LEU A O 1
ATOM 1397 N N . GLN A 1 173 ? 34.615 3.976 -56.771 1.00 95.25 173 GLN A N 1
ATOM 1398 C CA . GLN A 1 173 ? 33.682 4.124 -57.884 1.00 95.25 173 GLN A CA 1
ATOM 1399 C C . GLN A 1 173 ? 33.926 5.427 -58.655 1.00 95.25 173 GLN A C 1
ATOM 1401 O O . GLN A 1 173 ? 33.895 5.421 -59.887 1.00 95.25 173 GLN A O 1
ATOM 1406 N N . GLN A 1 174 ? 34.195 6.534 -57.959 1.00 95.62 174 GLN A N 1
ATOM 1407 C CA . GLN A 1 174 ? 34.562 7.804 -58.584 1.00 95.62 174 GLN A CA 1
ATOM 1408 C C . GLN A 1 174 ? 35.865 7.674 -59.369 1.00 95.62 174 GLN A C 1
ATOM 1410 O O . GLN A 1 174 ? 35.903 8.056 -60.537 1.00 95.62 174 GLN A O 1
ATOM 1415 N N . HIS A 1 175 ? 36.894 7.058 -58.785 1.00 96.00 175 HIS A N 1
ATOM 1416 C CA . HIS A 1 175 ? 38.172 6.848 -59.458 1.00 96.00 175 HIS A CA 1
ATOM 1417 C C . HIS A 1 175 ? 38.025 5.994 -60.727 1.00 96.00 175 HIS A C 1
ATOM 1419 O O . HIS A 1 175 ? 38.591 6.327 -61.767 1.00 96.00 175 HIS A O 1
ATOM 1425 N N . ILE A 1 176 ? 37.228 4.919 -60.678 1.00 96.19 176 ILE A N 1
ATOM 1426 C CA . ILE A 1 176 ? 36.917 4.096 -61.857 1.00 96.19 176 ILE A CA 1
ATOM 1427 C C . ILE A 1 176 ? 36.173 4.925 -62.910 1.00 96.19 176 ILE A C 1
ATOM 1429 O O . ILE A 1 176 ? 36.557 4.916 -64.079 1.00 96.19 176 ILE A O 1
ATOM 1433 N N . ASN A 1 177 ? 35.147 5.680 -62.510 1.00 95.44 177 ASN A N 1
ATOM 1434 C CA . ASN A 1 177 ? 34.387 6.532 -63.426 1.00 95.44 177 ASN A CA 1
ATOM 1435 C C . ASN A 1 177 ? 35.284 7.585 -64.101 1.00 95.44 177 ASN A C 1
ATOM 1437 O O . ASN A 1 177 ? 35.153 7.842 -65.299 1.00 95.44 177 ASN A O 1
ATOM 1441 N N . GLU A 1 178 ? 36.217 8.183 -63.360 1.00 95.75 178 GLU A N 1
ATOM 1442 C CA . GLU A 1 178 ? 37.195 9.127 -63.899 1.00 95.75 178 GLU A CA 1
ATOM 1443 C C . GLU A 1 178 ? 38.207 8.471 -64.837 1.00 95.75 178 GLU A C 1
ATOM 1445 O O . GLU A 1 178 ? 38.541 9.061 -65.867 1.00 95.75 178 GLU A O 1
ATOM 1450 N N . ALA A 1 179 ? 38.700 7.278 -64.497 1.00 96.00 179 ALA A N 1
ATOM 1451 C CA . ALA A 1 179 ? 39.629 6.526 -65.334 1.00 96.00 179 ALA A CA 1
ATOM 1452 C C . ALA A 1 179 ? 38.983 6.172 -66.680 1.00 96.00 179 ALA A C 1
ATOM 1454 O O . ALA A 1 179 ? 39.539 6.494 -67.728 1.00 96.00 179 ALA A O 1
ATOM 1455 N N . VAL A 1 180 ? 37.758 5.636 -66.657 1.00 95.69 180 VAL A N 1
ATOM 1456 C CA . VAL A 1 180 ? 36.976 5.336 -67.869 1.00 95.69 180 VAL A CA 1
ATOM 1457 C C . VAL A 1 180 ? 36.741 6.601 -68.697 1.00 95.69 180 VAL A C 1
ATOM 1459 O O . VAL A 1 180 ? 36.883 6.589 -69.920 1.00 95.69 180 VAL A O 1
ATOM 1462 N N . LYS A 1 181 ? 36.419 7.728 -68.048 1.00 94.81 181 LYS A N 1
ATOM 1463 C CA . LYS A 1 181 ? 36.237 9.010 -68.740 1.00 94.81 181 LYS A CA 1
ATOM 1464 C C . LYS A 1 181 ? 37.525 9.485 -69.420 1.00 94.81 181 LYS A C 1
ATOM 1466 O O . LYS A 1 181 ? 37.448 9.992 -70.539 1.00 94.81 181 LYS A O 1
ATOM 1471 N N . ARG A 1 182 ? 38.684 9.336 -68.767 1.00 95.12 182 ARG A N 1
ATOM 1472 C CA . ARG A 1 182 ? 39.997 9.677 -69.342 1.00 95.12 182 ARG A CA 1
ATOM 1473 C C . ARG A 1 182 ? 40.330 8.790 -70.539 1.00 95.12 182 ARG A C 1
ATOM 1475 O O . ARG A 1 182 ? 40.625 9.326 -71.601 1.00 95.12 182 ARG A O 1
ATOM 1482 N N . GLU A 1 183 ? 40.181 7.472 -70.413 1.00 94.12 183 GLU A N 1
ATOM 1483 C CA . GLU A 1 183 ? 40.412 6.543 -71.529 1.00 94.12 183 GLU A CA 1
ATOM 1484 C C . GLU A 1 183 ? 39.516 6.853 -72.733 1.00 94.12 183 GLU A C 1
ATOM 1486 O O . GLU A 1 183 ? 39.985 6.876 -73.871 1.00 94.12 183 GLU A O 1
ATOM 1491 N N . LEU A 1 184 ? 38.237 7.165 -72.497 1.00 94.31 184 LEU A N 1
ATOM 1492 C CA . LEU A 1 184 ? 37.316 7.546 -73.566 1.00 94.31 184 LEU A CA 1
ATOM 1493 C C . LEU A 1 184 ? 37.746 8.849 -74.257 1.00 94.31 184 LEU A C 1
ATOM 1495 O O . LEU A 1 184 ? 37.637 8.966 -75.479 1.00 94.31 184 LEU A O 1
ATOM 1499 N N . GLN A 1 185 ? 38.234 9.833 -73.497 1.00 93.00 185 GLN A N 1
ATOM 1500 C CA . GLN A 1 185 ? 38.758 11.079 -74.060 1.00 93.00 185 GLN A CA 1
ATOM 1501 C C . GLN A 1 185 ? 40.009 10.838 -74.911 1.00 93.00 185 GLN A C 1
ATOM 1503 O O . GLN A 1 185 ? 40.087 11.368 -76.022 1.00 93.00 185 GLN A O 1
ATOM 1508 N N . ASP A 1 186 ? 40.946 10.021 -74.433 1.00 93.44 186 ASP A N 1
ATOM 1509 C CA . ASP A 1 186 ? 42.166 9.676 -75.168 1.00 93.44 186 ASP A CA 1
ATOM 1510 C C . ASP A 1 186 ? 41.853 8.889 -76.446 1.00 93.44 186 ASP A C 1
ATOM 1512 O O . ASP A 1 186 ? 42.371 9.212 -77.519 1.00 93.44 186 ASP A O 1
ATOM 1516 N N . PHE A 1 187 ? 40.927 7.928 -76.372 1.00 94.19 187 PHE A N 1
ATOM 1517 C CA . PHE A 1 187 ? 40.413 7.212 -77.539 1.00 94.19 187 PHE A CA 1
ATOM 1518 C C . PHE A 1 187 ? 39.821 8.178 -78.574 1.00 94.19 187 PHE A C 1
ATOM 1520 O O . PHE A 1 187 ? 40.202 8.156 -79.745 1.00 94.19 187 PHE A O 1
ATOM 1527 N N . MET A 1 188 ? 38.934 9.079 -78.140 1.00 92.19 188 MET A N 1
ATOM 1528 C CA . MET A 1 188 ? 38.301 10.073 -79.012 1.00 92.19 188 MET A CA 1
ATOM 1529 C C . MET A 1 188 ? 39.312 11.035 -79.646 1.00 92.19 188 MET A C 1
ATOM 1531 O O . MET A 1 188 ? 39.127 11.457 -80.790 1.00 92.19 188 MET A O 1
ATOM 1535 N N . LYS A 1 189 ? 40.377 11.393 -78.925 1.00 90.62 189 LYS A N 1
ATOM 1536 C CA . LYS A 1 189 ? 41.448 12.255 -79.429 1.00 90.62 189 LYS A CA 1
ATOM 1537 C C . LYS A 1 189 ? 42.277 11.545 -80.502 1.00 90.62 189 LYS A C 1
ATOM 1539 O O . LYS A 1 189 ? 42.439 12.098 -81.585 1.00 90.62 189 LYS A O 1
ATOM 1544 N N . ASN A 1 190 ? 42.719 10.314 -80.246 1.00 89.06 190 ASN A N 1
ATOM 1545 C CA . ASN A 1 190 ? 43.488 9.520 -81.210 1.00 89.06 190 ASN A CA 1
ATOM 1546 C C . ASN A 1 190 ? 42.674 9.179 -82.468 1.00 89.06 190 ASN A C 1
ATOM 1548 O O . ASN A 1 190 ? 43.210 9.210 -83.577 1.00 89.06 190 ASN A O 1
ATOM 1552 N N . TRP A 1 191 ? 41.372 8.923 -82.312 1.00 86.25 191 TRP A N 1
ATOM 1553 C CA . TRP A 1 191 ? 40.449 8.710 -83.428 1.00 86.25 191 TRP A CA 1
ATOM 1554 C C . TRP A 1 191 ? 40.350 9.940 -84.338 1.00 86.25 191 TRP A C 1
ATOM 1556 O O . TRP A 1 191 ? 40.447 9.822 -85.556 1.00 86.25 191 TRP A O 1
ATOM 1566 N N . ARG A 1 192 ? 40.214 11.141 -83.755 1.00 78.12 192 ARG A N 1
ATOM 1567 C CA . ARG A 1 192 ? 40.176 12.412 -84.505 1.00 78.12 192 ARG A CA 1
ATOM 1568 C C . ARG A 1 192 ? 41.506 12.791 -85.155 1.00 78.12 192 ARG A C 1
ATOM 1570 O O . ARG A 1 192 ? 41.500 13.638 -86.033 1.00 78.12 192 ARG A O 1
ATOM 1577 N N . SER A 1 193 ? 42.626 12.235 -84.701 1.00 72.69 193 SER A N 1
ATOM 1578 C CA . SER A 1 193 ? 43.948 12.467 -85.298 1.00 72.69 193 SER A CA 1
ATOM 1579 C C . SER A 1 193 ? 44.319 11.455 -86.391 1.00 72.69 193 SER A C 1
ATOM 1581 O O . SER A 1 193 ? 45.317 11.668 -87.071 1.00 72.69 193 SER A O 1
ATOM 1583 N N . SER A 1 194 ? 43.552 10.368 -86.550 1.00 62.41 194 SER A N 1
ATOM 1584 C CA . SER A 1 194 ? 43.789 9.311 -87.555 1.00 62.41 194 SER A CA 1
ATOM 1585 C C . SER A 1 194 ? 42.838 9.370 -88.764 1.00 62.41 194 SER A C 1
ATOM 1587 O O . SER A 1 194 ? 42.981 8.561 -89.677 1.00 62.41 194 SER A O 1
ATOM 1589 N N . ASN A 1 195 ? 41.891 10.315 -88.766 1.00 52.12 195 ASN A N 1
ATOM 1590 C CA . ASN A 1 195 ? 40.990 10.676 -89.870 1.00 52.12 195 ASN A CA 1
ATOM 1591 C C . ASN A 1 195 ? 41.258 12.124 -90.284 1.00 52.12 195 ASN A C 1
ATOM 1593 O O . ASN A 1 195 ? 41.050 12.435 -91.476 1.00 52.12 195 ASN A O 1
#

Sequence (195 aa):
MGFDEHHDNWKRTYDREPSWKEIFLQTHLTKKCKEMLRNGDISIYDMKNLEFCTDESREAYGGYLEAMHDLHGSDFTEVPDDPGVWARVQARGRRIRVYGVGSSDLHYMVTGTSSSSSGCASSSIDYQRSQEEAQAMRTELEDIQARLENETKAREDLMARLEIERKAREDLQQHINEAVKRELQDFMKNWRSSN